Protein AF-A0AA96RID4-F1 (afdb_monomer_lite)

pLDDT: mean 81.56, std 15.23, range [24.69, 98.31]

Organism: NCBI:txid2918901

Foldseek 3Di:
DDDDDDPPPDDPPQAAAEAEAEALDPVSLVVLVLQVVDPRHADQEYEDLDQVSRVVSCVVSVNPHYYYPDLQVSCVVRVHDDKDWAWDQDPVRDIDIDIDDPRDPDDDQPPQDWDWDDDPFWIWTDSRPDFIKTWGFDPDDDQPPDPDGHTDIDTDDPPDPDDDDPRVQVVQVVVCVVVVHAGPDHVVCCQLVVLRVVQSSVCVSVVHHDDSPVSDD

InterPro domains:
  IPR036291 NAD(P)-binding domain superfamily [SSF51735] (18-77)

Radius of gyration: 22.51 Å; chains: 1; bounding box: 51×44×57 Å

Sequence (217 aa):
MYRYARNDGGFISISAYRMVVVGCSNMAKMWVEQIKQRPDCDIVGLVDIKTEFAQTMAERHGLTCSVYTDVEEAITAAAAYLVLDIIFEMTDGSVFCYRGSWCAEGAPTSWEADWRVTGEKGTALWDGAHAPYAEVVAADGDQAGKFLREFTRVDADVNWGGRSGHAGCMDEMFAALAEGRRAETDCRDNIRSMAMVLGALESAKLGQKVDLTTYYS

Secondary structure (DSSP, 8-state):
---PPPTT--------EEEEEE--SHHHHHHHHHHHT-TTEEEEEEE-SSHHHHHHHHHHHT---EEES-HHHHHHHHT----EEEEEE-TTS-EEEEEE-SS--SSPPPTT--EEEEETTEEEEE-SSS--EEEEE-SSS--TT-SS--EEEEE------S--HHHHHHHHHHHHHHHTS--TT-TTTHHHHHHHHHHHHHHHHHTS---GGGG--

Structure (mmCIF, N/CA/C/O backbone):
data_AF-A0AA96RID4-F1
#
_entry.id   AF-A0AA96RID4-F1
#
loop_
_atom_site.group_PDB
_atom_site.id
_atom_site.type_symbol
_atom_site.label_atom_id
_atom_site.label_alt_id
_atom_site.label_comp_id
_atom_site.label_asym_id
_atom_site.label_entity_id
_atom_site.label_seq_id
_atom_site.pdbx_PDB_ins_code
_atom_site.Cartn_x
_atom_site.Cartn_y
_atom_site.Cartn_z
_atom_site.occupancy
_atom_site.B_iso_or_equiv
_atom_site.auth_seq_id
_atom_site.auth_comp_id
_atom_site.auth_asym_id
_atom_site.auth_atom_id
_atom_site.pdbx_PDB_model_num
ATOM 1 N N . MET A 1 1 ? -6.310 -23.356 14.557 1.00 32.72 1 MET A N 1
ATOM 2 C CA . MET A 1 1 ? -5.891 -22.987 15.930 1.00 32.72 1 MET A CA 1
ATOM 3 C C . MET A 1 1 ? -4.376 -23.142 16.013 1.00 32.72 1 MET A C 1
ATOM 5 O O . MET A 1 1 ? -3.901 -24.225 16.327 1.00 32.72 1 MET A O 1
ATOM 9 N N . TYR A 1 2 ? -3.613 -22.112 15.645 1.00 24.69 2 TYR A N 1
ATOM 10 C CA . TYR A 1 2 ? -2.152 -22.161 15.749 1.00 24.69 2 TYR A CA 1
ATOM 11 C C . TYR A 1 2 ? -1.748 -21.856 17.196 1.00 24.69 2 TYR A C 1
ATOM 13 O O . TYR A 1 2 ? -2.118 -20.817 17.735 1.00 24.69 2 TYR A O 1
ATOM 21 N N . ARG A 1 3 ? -1.056 -22.797 17.847 1.00 30.77 3 ARG A N 1
ATOM 22 C CA . ARG A 1 3 ? -0.535 -22.663 19.215 1.00 30.77 3 ARG A CA 1
ATOM 23 C C . ARG A 1 3 ? 0.987 -22.614 19.133 1.00 30.77 3 ARG A C 1
ATOM 25 O O . ARG A 1 3 ? 1.598 -23.609 18.760 1.00 30.77 3 ARG A O 1
ATOM 32 N N . TYR A 1 4 ? 1.589 -21.480 19.478 1.00 31.38 4 TYR A N 1
ATOM 33 C CA . TYR A 1 4 ? 3.031 -21.402 19.709 1.00 31.38 4 TYR A CA 1
ATOM 34 C C . TYR A 1 4 ? 3.319 -21.748 21.174 1.00 31.38 4 TYR A C 1
ATOM 36 O O . TYR A 1 4 ? 2.720 -21.170 22.079 1.00 31.38 4 TYR A O 1
ATOM 44 N N . ALA A 1 5 ? 4.211 -22.712 21.402 1.00 31.16 5 ALA A N 1
ATOM 45 C CA . ALA A 1 5 ? 4.695 -23.078 22.730 1.00 31.16 5 ALA A CA 1
ATOM 46 C C . ALA A 1 5 ? 5.895 -22.199 23.121 1.00 31.16 5 ALA A C 1
ATOM 48 O O . ALA A 1 5 ? 6.772 -21.950 22.292 1.00 31.16 5 ALA A O 1
ATOM 49 N N . ARG A 1 6 ? 5.951 -21.751 24.383 1.00 42.34 6 ARG A N 1
ATOM 50 C CA . ARG A 1 6 ? 7.173 -21.208 24.999 1.00 42.34 6 ARG A CA 1
ATOM 51 C C . ARG A 1 6 ? 7.940 -22.309 25.734 1.00 42.34 6 ARG A C 1
ATOM 53 O O . ARG A 1 6 ? 7.375 -23.321 26.136 1.00 42.34 6 ARG A O 1
ATOM 60 N N . ASN A 1 7 ? 9.239 -22.076 25.905 1.00 42.78 7 ASN A N 1
ATOM 61 C CA . ASN A 1 7 ? 10.222 -23.014 26.457 1.00 42.78 7 ASN A CA 1
ATOM 62 C C . ASN A 1 7 ? 10.133 -23.222 27.988 1.00 42.78 7 ASN A C 1
ATOM 64 O O . ASN A 1 7 ? 10.955 -23.939 28.548 1.00 42.78 7 ASN A O 1
ATOM 68 N N . ASP A 1 8 ? 9.175 -22.594 28.671 1.00 50.84 8 ASP A N 1
ATOM 69 C CA . ASP A 1 8 ? 9.008 -22.612 30.132 1.00 50.84 8 ASP A CA 1
ATOM 70 C C . ASP A 1 8 ? 7.746 -23.362 30.603 1.00 50.84 8 ASP A C 1
ATOM 72 O O . ASP A 1 8 ? 7.455 -23.403 31.796 1.00 50.84 8 ASP A O 1
ATOM 76 N N . GLY A 1 9 ? 6.998 -23.988 29.687 1.00 43.09 9 GLY A N 1
ATOM 77 C CA . GLY A 1 9 ? 5.842 -24.826 30.030 1.00 43.09 9 GLY A CA 1
ATOM 78 C C . GLY A 1 9 ? 4.612 -24.062 30.540 1.00 43.09 9 GLY A C 1
ATOM 79 O O . GLY A 1 9 ? 3.643 -24.694 30.963 1.00 43.09 9 GLY A O 1
ATOM 80 N N . GLY A 1 10 ? 4.615 -22.726 30.484 1.00 34.50 10 GLY A N 1
ATOM 81 C CA . GLY A 1 10 ? 3.467 -21.894 30.838 1.00 34.50 10 GLY A CA 1
ATOM 82 C C . GLY A 1 10 ? 2.484 -21.726 29.676 1.00 34.50 10 GLY A C 1
ATOM 83 O O . GLY A 1 10 ? 2.860 -21.321 28.576 1.00 34.50 10 GLY A O 1
ATOM 84 N N . PHE A 1 11 ? 1.198 -21.992 29.917 1.00 38.81 11 PHE A N 1
ATOM 85 C CA . PHE A 1 11 ? 0.125 -21.637 28.987 1.00 38.81 11 PHE A CA 1
ATOM 86 C C . PHE A 1 11 ? -0.267 -20.169 29.200 1.00 38.81 11 PHE A C 1
ATOM 88 O O . PHE A 1 11 ? -0.761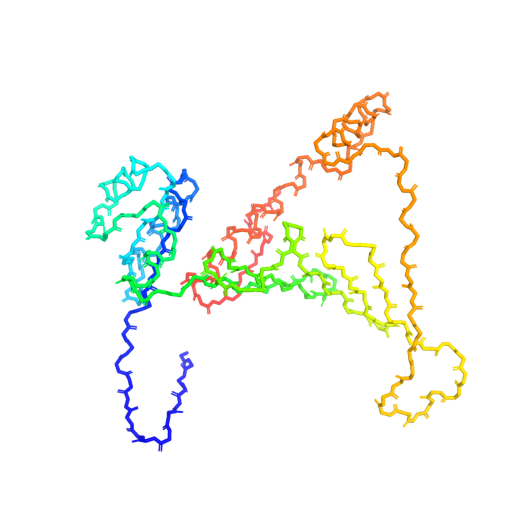 -19.810 30.267 1.00 38.81 11 PHE A O 1
ATOM 95 N N . ILE A 1 12 ? -0.087 -19.317 28.188 1.00 38.78 12 ILE A N 1
ATOM 96 C CA . ILE A 1 12 ? -0.694 -17.980 28.188 1.00 38.78 12 ILE A CA 1
ATOM 97 C C . ILE A 1 12 ? -2.200 -18.175 27.973 1.00 38.78 12 ILE A C 1
ATOM 99 O O . ILE A 1 12 ? -2.628 -18.602 26.900 1.00 38.78 12 ILE A O 1
ATOM 103 N N . SER A 1 13 ? -3.011 -17.865 28.987 1.00 41.97 13 SER A N 1
ATOM 104 C CA . SER A 1 13 ? -4.403 -17.472 28.752 1.00 41.97 13 SER A CA 1
ATOM 105 C C . SER A 1 13 ? -4.340 -16.260 27.832 1.00 41.97 13 SER A C 1
ATOM 107 O O . SER A 1 13 ? -3.794 -15.246 28.256 1.00 41.97 13 SER A O 1
ATOM 109 N N . ILE A 1 14 ? -4.786 -16.384 26.576 1.00 43.22 14 ILE A N 1
ATOM 110 C CA . ILE A 1 14 ? -4.661 -15.325 25.564 1.00 43.22 14 ILE A CA 1
ATOM 111 C C . ILE A 1 14 ? -5.341 -14.070 26.118 1.00 43.22 14 ILE A C 1
ATOM 113 O O . ILE A 1 14 ? -6.564 -13.973 26.158 1.00 43.22 14 ILE A O 1
ATOM 117 N N . SER A 1 15 ? -4.529 -13.143 26.620 1.00 49.88 15 SER A N 1
ATOM 118 C CA . SER A 1 15 ? -4.935 -11.790 26.959 1.00 49.88 15 SER A CA 1
ATOM 119 C C . SER A 1 15 ? -5.394 -11.123 25.670 1.00 49.88 15 SER A C 1
ATOM 121 O O . SER A 1 15 ? -4.675 -11.205 24.673 1.00 49.88 15 SER A O 1
ATOM 123 N N . ALA A 1 16 ? -6.571 -10.500 25.686 1.00 64.25 16 ALA A N 1
ATOM 124 C CA . ALA A 1 16 ? -7.127 -9.797 24.537 1.00 64.25 16 ALA A CA 1
ATOM 125 C C . ALA A 1 16 ? -6.088 -8.863 23.885 1.00 64.25 16 ALA A C 1
ATOM 127 O O . ALA A 1 16 ? -5.342 -8.165 24.578 1.00 64.25 16 ALA A O 1
ATOM 128 N N . TYR A 1 17 ? -6.032 -8.861 22.554 1.00 72.00 17 TYR A N 1
ATOM 129 C CA . TYR A 1 17 ? -5.232 -7.937 21.763 1.00 72.00 17 TYR A CA 1
ATOM 130 C C . TYR A 1 17 ? -5.701 -6.509 22.038 1.00 72.00 17 TYR A C 1
ATOM 132 O O . TYR A 1 17 ? -6.821 -6.131 21.697 1.00 72.00 17 TYR A O 1
ATOM 140 N N . ARG A 1 18 ? -4.833 -5.722 22.670 1.00 77.75 18 ARG A N 1
ATOM 141 C CA . ARG A 1 18 ? -5.081 -4.322 23.013 1.00 77.75 18 ARG A CA 1
ATOM 142 C C . ARG A 1 18 ? -4.864 -3.459 21.777 1.00 77.75 18 ARG A C 1
ATOM 144 O O . ARG A 1 18 ? -3.761 -3.427 21.232 1.00 77.75 18 ARG A O 1
ATOM 151 N N . MET A 1 19 ? -5.912 -2.779 21.330 1.00 77.12 19 MET A N 1
ATOM 152 C CA . MET A 1 19 ? -5.915 -1.977 20.109 1.00 77.12 19 MET A CA 1
ATOM 153 C C . MET A 1 19 ? -6.167 -0.504 20.425 1.00 77.12 19 MET A C 1
ATOM 155 O O . MET A 1 19 ? -7.066 -0.165 21.192 1.00 77.12 19 MET A O 1
ATOM 159 N N . VAL A 1 20 ? -5.397 0.376 19.789 1.00 79.88 20 VAL A N 1
ATOM 160 C CA . VAL A 1 20 ? -5.674 1.814 19.732 1.00 79.88 20 VAL A CA 1
ATOM 161 C C . VAL A 1 20 ? -6.125 2.141 18.316 1.00 79.88 20 VAL A C 1
ATOM 163 O O . VAL A 1 20 ? -5.468 1.743 17.356 1.00 79.88 20 VAL A O 1
ATOM 166 N N . VAL A 1 21 ? -7.242 2.851 18.172 1.00 78.75 21 VAL A N 1
ATOM 167 C CA . VAL A 1 21 ? -7.735 3.298 16.861 1.00 78.75 21 VAL A CA 1
ATOM 168 C C . VAL A 1 21 ? -7.274 4.728 16.628 1.00 78.75 21 VAL A C 1
ATOM 170 O O . VAL A 1 21 ? -7.673 5.626 17.362 1.00 78.75 21 VAL A O 1
ATOM 173 N N . VAL A 1 22 ? -6.445 4.941 15.607 1.00 80.12 22 VAL A N 1
ATOM 174 C CA . VAL A 1 22 ? -5.930 6.265 15.232 1.00 80.12 22 VAL A CA 1
ATOM 175 C C . VAL A 1 22 ? -6.715 6.805 14.035 1.00 80.12 22 VAL A C 1
ATOM 177 O O . VAL A 1 22 ? -6.777 6.170 12.985 1.00 80.12 22 VAL A O 1
ATOM 180 N N . GLY A 1 23 ? -7.309 7.985 14.204 1.00 75.62 23 GLY A N 1
ATOM 181 C CA . GLY A 1 23 ? -8.248 8.620 13.283 1.00 75.62 23 GLY A CA 1
ATOM 182 C C . GLY A 1 23 ? -9.685 8.153 13.522 1.00 75.62 23 GLY A C 1
ATOM 183 O O . GLY A 1 23 ? -10.008 6.987 13.323 1.00 75.62 23 GLY A O 1
ATOM 184 N N . CYS A 1 24 ? -10.582 9.068 13.895 1.00 81.62 24 CYS A N 1
ATOM 185 C CA . CYS A 1 24 ? -11.976 8.786 14.262 1.00 81.62 24 CYS A CA 1
ATOM 186 C C . CYS A 1 24 ? -12.976 9.264 13.193 1.00 81.62 24 CYS A C 1
ATOM 188 O O . CYS A 1 24 ? -14.043 9.813 13.481 1.00 81.62 24 CYS A O 1
ATOM 190 N N . SER A 1 25 ? -12.639 9.029 11.923 1.00 72.00 25 SER A N 1
ATOM 191 C CA . SER A 1 25 ? -13.480 9.376 10.772 1.00 72.00 25 SER A CA 1
ATOM 192 C C . SER A 1 25 ? -14.670 8.421 10.593 1.00 72.00 25 SER A C 1
ATOM 194 O O . SER A 1 25 ? -14.801 7.405 11.277 1.00 72.00 25 SER A O 1
ATOM 196 N N . ASN A 1 26 ? -15.544 8.693 9.615 1.00 62.91 26 ASN A N 1
ATOM 197 C CA . ASN A 1 26 ? -16.627 7.767 9.259 1.00 62.91 26 ASN A CA 1
ATOM 198 C C . ASN A 1 26 ? -16.128 6.364 8.871 1.00 62.91 26 ASN A C 1
ATOM 200 O O . ASN A 1 26 ? -16.839 5.396 9.123 1.00 62.91 26 ASN A O 1
ATOM 204 N N . MET A 1 27 ? -14.922 6.251 8.307 1.00 53.66 27 MET A N 1
ATOM 205 C CA . MET A 1 27 ? -14.333 4.960 7.944 1.00 53.66 27 MET A CA 1
ATOM 206 C C . MET A 1 27 ? -13.902 4.173 9.188 1.00 53.66 27 MET A C 1
ATOM 208 O O . MET A 1 27 ? -14.168 2.979 9.294 1.00 53.66 27 MET A O 1
ATOM 212 N N . ALA A 1 28 ? -13.320 4.854 10.179 1.00 63.31 28 ALA A N 1
ATOM 213 C CA . ALA A 1 28 ? -12.887 4.248 11.439 1.00 63.31 28 ALA A CA 1
ATOM 214 C C . ALA A 1 28 ? -14.035 3.604 12.233 1.00 63.31 28 ALA A C 1
ATOM 216 O O . ALA A 1 28 ? -13.827 2.616 12.933 1.00 63.31 28 ALA A O 1
ATOM 217 N N . LYS A 1 29 ? -15.269 4.094 12.058 1.00 74.12 29 LYS A N 1
ATOM 218 C CA . LYS A 1 29 ? -16.477 3.526 12.686 1.00 74.12 29 LYS A CA 1
ATOM 219 C C . LYS A 1 29 ? -16.671 2.055 12.337 1.00 74.12 29 LYS A C 1
ATOM 221 O O . LYS A 1 29 ? -17.049 1.263 13.193 1.00 74.12 29 LYS A O 1
ATOM 226 N N . MET A 1 30 ? -16.399 1.685 11.084 1.00 71.31 30 MET A N 1
ATOM 227 C CA . MET A 1 30 ? -16.518 0.295 10.643 1.00 71.31 30 MET A CA 1
ATOM 228 C C . MET A 1 30 ? -15.510 -0.598 11.366 1.00 71.31 30 MET A C 1
ATOM 230 O O . MET A 1 30 ? -15.868 -1.684 11.812 1.00 71.31 30 MET A O 1
ATOM 234 N N . TRP A 1 31 ? -14.279 -0.114 11.537 1.00 64.81 31 TRP A N 1
ATOM 235 C CA . TRP A 1 31 ? -13.225 -0.823 12.256 1.00 64.81 31 TRP A CA 1
ATOM 236 C C . TRP A 1 31 ? -13.568 -1.003 13.736 1.00 64.81 31 TRP A C 1
ATOM 238 O O . TRP A 1 31 ? -13.481 -2.120 14.239 1.00 64.81 31 TRP A O 1
ATOM 248 N N . VAL A 1 32 ? -14.048 0.050 14.406 1.00 78.88 32 VAL A N 1
ATOM 249 C CA . VAL A 1 32 ? -14.493 -0.016 15.809 1.00 78.88 32 VAL A CA 1
ATOM 250 C C . VAL A 1 32 ? -15.601 -1.056 16.000 1.00 78.88 32 VAL A C 1
ATOM 252 O O . VAL A 1 32 ? -15.515 -1.884 16.906 1.00 78.88 32 VAL A O 1
ATOM 255 N N . GLU A 1 33 ? -16.612 -1.074 15.126 1.00 81.44 33 GLU A N 1
ATOM 256 C CA . GLU A 1 33 ? -17.692 -2.068 15.191 1.00 81.44 33 GLU A CA 1
ATOM 257 C C . GLU A 1 33 ? -17.197 -3.503 14.986 1.00 81.44 33 GLU A C 1
ATOM 259 O O . GLU A 1 33 ? -17.650 -4.414 15.680 1.00 81.44 33 GLU A O 1
ATOM 264 N N . GLN A 1 34 ? -16.258 -3.729 14.061 1.00 73.75 34 GLN A N 1
ATOM 265 C CA . GLN A 1 34 ? -15.707 -5.070 13.854 1.00 73.75 34 GLN A CA 1
ATOM 266 C C . GLN A 1 34 ? -14.845 -5.522 15.035 1.00 73.75 34 GLN A C 1
ATOM 268 O O . GLN A 1 34 ? -14.982 -6.662 15.473 1.00 73.75 34 GLN A O 1
ATOM 273 N N . ILE A 1 35 ? -13.996 -4.646 15.580 1.00 77.69 35 ILE A N 1
ATOM 274 C CA . ILE A 1 35 ? -13.133 -4.981 16.721 1.00 77.69 35 ILE A CA 1
ATOM 275 C C . ILE A 1 35 ? -13.986 -5.313 17.954 1.00 77.69 35 ILE A C 1
ATOM 277 O O . ILE A 1 35 ? -13.710 -6.295 18.634 1.00 77.69 35 ILE A O 1
ATOM 281 N N . LYS A 1 36 ? -15.083 -4.587 18.203 1.00 83.56 36 LYS A N 1
ATOM 282 C CA . LYS A 1 36 ? -16.009 -4.886 19.313 1.00 83.56 36 LYS A CA 1
ATOM 283 C C . LYS A 1 36 ? -16.682 -6.260 19.230 1.00 83.56 36 LYS A C 1
ATOM 285 O O . LYS A 1 36 ? -17.120 -6.785 20.249 1.00 83.56 36 LYS A O 1
ATOM 290 N N . GLN A 1 37 ? -16.815 -6.827 18.032 1.00 80.06 37 GLN A N 1
ATOM 291 C CA . GLN A 1 37 ? -17.397 -8.160 17.842 1.00 80.06 37 GLN A CA 1
ATOM 292 C C . GLN A 1 37 ? -16.401 -9.284 18.148 1.00 80.06 37 GLN A C 1
ATOM 294 O O . GLN A 1 37 ? -16.786 -10.455 18.162 1.00 80.06 37 GLN A O 1
ATOM 299 N N . ARG A 1 38 ? -15.127 -8.950 18.377 1.00 75.81 38 ARG A N 1
ATOM 300 C CA . ARG A 1 38 ? -14.058 -9.912 18.614 1.00 75.81 38 ARG A CA 1
ATOM 301 C C . ARG A 1 38 ? -13.824 -10.116 20.113 1.00 75.81 38 ARG A C 1
ATOM 303 O O . ARG A 1 38 ? -13.404 -9.181 20.786 1.00 75.81 38 ARG A O 1
ATOM 310 N N . PRO A 1 39 ? -14.031 -11.331 20.652 1.00 77.88 39 PRO A N 1
ATOM 311 C CA . PRO A 1 39 ? -13.789 -11.607 22.070 1.00 77.88 39 PRO A CA 1
ATOM 312 C C . PRO A 1 39 ? -12.296 -11.616 22.432 1.00 77.88 39 PRO A C 1
ATOM 314 O O . PRO A 1 39 ? -11.947 -11.602 23.609 1.00 77.88 39 PRO A O 1
ATOM 317 N N . ASP A 1 40 ? -11.417 -11.674 21.430 1.00 76.81 40 ASP A N 1
ATOM 318 C CA . ASP A 1 40 ? -9.967 -11.640 21.569 1.00 76.81 40 ASP A CA 1
ATOM 319 C C . ASP A 1 40 ? -9.374 -10.236 21.387 1.00 76.81 40 ASP A C 1
ATOM 321 O O . ASP A 1 40 ? -8.155 -10.122 21.383 1.00 76.81 40 ASP A O 1
ATOM 325 N N . CYS A 1 41 ? -10.178 -9.175 21.263 1.00 78.44 41 CYS A N 1
ATOM 326 C CA . CYS A 1 41 ? -9.691 -7.801 21.114 1.00 78.44 41 CYS A CA 1
ATOM 327 C C . CYS A 1 41 ? -10.311 -6.859 22.151 1.00 78.44 41 CYS A C 1
ATOM 329 O O . CYS A 1 41 ? -11.474 -6.997 22.517 1.00 78.44 41 CYS A O 1
ATOM 331 N N . ASP A 1 42 ? -9.535 -5.868 22.583 1.00 82.31 42 ASP A N 1
ATOM 332 C CA . ASP A 1 42 ? -9.990 -4.794 23.463 1.00 82.31 42 ASP A CA 1
ATOM 333 C C . ASP A 1 42 ? -9.540 -3.447 22.890 1.00 82.31 42 ASP A C 1
ATOM 335 O O . ASP A 1 42 ? -8.346 -3.233 22.657 1.00 82.31 42 ASP A O 1
ATOM 339 N N . ILE A 1 43 ? -10.489 -2.546 22.625 1.00 86.81 43 ILE A N 1
ATOM 340 C CA . ILE A 1 43 ? -10.161 -1.181 22.206 1.00 86.81 43 ILE A CA 1
ATOM 341 C C . ILE A 1 43 ? -9.826 -0.408 23.469 1.00 86.81 43 ILE A C 1
ATOM 343 O O . ILE A 1 43 ? -10.697 -0.121 24.284 1.00 86.81 43 ILE A O 1
ATOM 347 N N . VAL A 1 44 ? -8.556 -0.058 23.610 1.00 88.88 44 VAL A N 1
ATOM 348 C CA . VAL A 1 44 ? -7.993 0.541 24.824 1.00 88.88 44 VAL A CA 1
ATOM 349 C C . VAL A 1 44 ? -7.665 2.022 24.653 1.00 88.88 44 VAL A C 1
ATOM 351 O O . VAL A 1 44 ? -7.396 2.699 25.642 1.00 88.88 44 VAL A O 1
ATOM 354 N N . GLY A 1 45 ? -7.762 2.551 23.429 1.00 89.00 45 GLY A N 1
ATOM 355 C CA . GLY A 1 45 ? -7.671 3.984 23.172 1.00 89.00 45 GLY A CA 1
ATOM 356 C C . GLY A 1 45 ? -8.204 4.398 21.802 1.00 89.00 45 GLY A C 1
ATOM 357 O O . GLY A 1 45 ? -8.186 3.615 20.850 1.00 89.00 45 GLY A O 1
ATOM 358 N N . LEU A 1 46 ? -8.656 5.645 21.701 1.00 87.75 46 LEU A N 1
ATOM 359 C CA . LEU A 1 46 ? -9.001 6.305 20.441 1.00 87.75 46 LEU A CA 1
ATOM 360 C C . LEU A 1 46 ? -8.152 7.562 20.290 1.00 87.75 46 LEU A C 1
ATOM 362 O O . LEU A 1 46 ? -8.042 8.335 21.238 1.00 87.75 46 LEU A O 1
ATOM 366 N N . VAL A 1 47 ? -7.595 7.793 19.108 1.00 84.12 47 VAL A N 1
ATOM 367 C CA . VAL A 1 47 ? -6.780 8.974 18.819 1.00 84.12 47 VAL A CA 1
ATOM 368 C C . VAL A 1 47 ? -7.402 9.752 17.679 1.00 84.12 47 VAL A C 1
ATOM 370 O O . VAL A 1 47 ? -7.714 9.184 16.635 1.00 84.12 47 VAL A O 1
ATOM 373 N N . ASP A 1 48 ? -7.568 11.054 17.851 1.00 85.25 48 ASP A N 1
ATOM 374 C CA . ASP A 1 48 ? -7.893 11.964 16.757 1.00 85.25 48 ASP A CA 1
ATOM 375 C C . ASP A 1 48 ? -7.347 13.353 17.085 1.00 85.25 48 ASP A C 1
ATOM 377 O O . ASP A 1 48 ? -7.469 13.811 18.220 1.00 85.25 48 ASP A O 1
ATOM 381 N N . ILE A 1 49 ? -6.787 14.046 16.089 1.00 79.19 49 ILE A N 1
ATOM 382 C CA . ILE A 1 49 ? -6.308 15.430 16.242 1.00 79.19 49 ILE A CA 1
ATOM 383 C C . ILE A 1 49 ? -7.399 16.361 16.789 1.00 79.19 49 ILE A C 1
ATOM 385 O O . ILE A 1 49 ? -7.104 17.378 17.415 1.00 79.19 49 ILE A O 1
ATOM 389 N N . LYS A 1 50 ? -8.668 16.010 16.555 1.00 82.19 50 LYS A N 1
ATOM 390 C CA . LYS A 1 50 ? -9.836 16.648 17.139 1.00 82.19 50 LYS A CA 1
ATOM 391 C C . LYS A 1 50 ? -10.464 15.710 18.161 1.00 82.19 50 LYS A C 1
ATOM 393 O O . LYS A 1 50 ? -11.180 14.774 17.806 1.00 82.19 50 LYS A O 1
ATOM 398 N N . THR A 1 51 ? -10.276 16.020 19.442 1.00 88.44 51 THR A N 1
ATOM 399 C CA . THR A 1 51 ? -10.801 15.227 20.568 1.00 88.44 51 THR A CA 1
ATOM 400 C C . THR A 1 51 ? -12.299 14.932 20.443 1.00 88.44 51 THR A C 1
ATOM 402 O O . THR A 1 51 ? -12.737 13.834 20.775 1.00 88.44 51 THR A O 1
ATOM 405 N N . GLU A 1 52 ? -13.078 15.872 19.900 1.00 91.75 52 GLU A N 1
ATOM 406 C CA . GLU A 1 52 ? -14.519 15.730 19.645 1.00 91.75 52 GLU A CA 1
ATOM 407 C C . GLU A 1 52 ? -14.871 14.503 18.786 1.00 91.75 52 GLU A C 1
ATOM 409 O O . GLU A 1 52 ? -15.880 13.841 19.037 1.00 91.75 52 GLU A O 1
ATOM 414 N N . PHE A 1 53 ? -14.041 14.142 17.802 1.00 84.94 53 PHE A N 1
ATOM 415 C CA . PHE A 1 53 ? -14.284 12.980 16.947 1.00 84.94 53 PHE A CA 1
ATOM 416 C C . PHE A 1 53 ? -14.003 11.669 17.679 1.00 84.94 53 PHE A C 1
ATOM 418 O O . PHE A 1 53 ? -14.795 10.731 17.561 1.00 84.94 53 PHE A O 1
ATOM 425 N N . ALA A 1 54 ? -12.942 11.622 18.487 1.00 85.50 54 ALA A N 1
ATOM 426 C CA . ALA A 1 54 ? -12.649 10.477 19.346 1.00 85.50 54 ALA A CA 1
ATOM 427 C C . ALA A 1 54 ? -13.725 10.284 20.425 1.00 85.50 54 ALA A C 1
ATOM 429 O O . ALA A 1 54 ? -14.196 9.167 20.633 1.00 85.50 54 ALA A O 1
ATOM 430 N N . GLN A 1 55 ? -14.194 11.371 21.041 1.00 91.75 55 GLN A N 1
ATOM 431 C CA . GLN A 1 55 ? -15.298 11.345 22.007 1.00 91.75 55 GLN A CA 1
ATOM 432 C C . GLN A 1 55 ? -16.600 10.866 21.362 1.00 91.75 55 GLN A C 1
ATOM 434 O O . GLN A 1 55 ? -17.227 9.934 21.858 1.00 91.75 55 GLN A O 1
ATOM 439 N N . THR A 1 56 ? -16.959 11.421 20.201 1.00 91.62 56 THR A N 1
ATOM 440 C CA . THR A 1 56 ? -18.160 11.007 19.459 1.00 91.62 56 THR A CA 1
ATOM 441 C C . THR A 1 56 ? -18.102 9.526 19.076 1.00 91.62 56 THR A C 1
ATOM 443 O O . THR A 1 56 ? -19.117 8.831 19.112 1.00 91.62 56 THR A O 1
ATOM 446 N N . MET A 1 57 ? -16.922 9.025 18.697 1.00 88.00 57 MET A N 1
ATOM 447 C CA . MET A 1 57 ? -16.701 7.610 18.400 1.00 88.00 57 MET A CA 1
ATOM 448 C C . MET A 1 57 ? -16.873 6.747 19.658 1.00 88.00 57 MET A C 1
ATOM 450 O O . MET A 1 57 ? -17.594 5.749 19.611 1.00 88.00 57 MET A O 1
ATOM 454 N N . ALA A 1 58 ? -16.274 7.143 20.784 1.00 91.38 58 ALA A N 1
ATOM 455 C CA . ALA A 1 58 ? -16.418 6.430 22.049 1.00 91.38 58 ALA A CA 1
ATOM 456 C C . ALA A 1 58 ? -17.884 6.353 22.489 1.00 91.38 58 ALA A C 1
ATOM 458 O O . ALA A 1 58 ? -18.390 5.261 22.740 1.00 91.38 58 ALA A O 1
ATOM 459 N N . GLU A 1 59 ? -18.590 7.485 22.497 1.00 92.81 59 GLU A N 1
ATOM 460 C CA . GLU A 1 59 ? -20.002 7.567 22.879 1.00 92.81 59 GLU A CA 1
ATOM 461 C C . GLU A 1 59 ? -20.888 6.724 21.963 1.00 92.81 59 GLU A C 1
ATOM 463 O O . GLU A 1 59 ? -21.667 5.894 22.436 1.00 92.81 59 GLU A O 1
ATOM 468 N N . ARG A 1 60 ? -20.734 6.881 20.642 1.00 90.50 60 ARG A N 1
ATOM 469 C CA . ARG A 1 60 ? -21.522 6.139 19.649 1.00 90.50 60 ARG A CA 1
ATOM 470 C C . ARG A 1 60 ? -21.382 4.632 19.826 1.00 90.50 60 ARG A C 1
ATOM 472 O O . ARG A 1 60 ? -22.356 3.906 19.640 1.00 90.50 60 ARG A O 1
ATOM 479 N N . HIS A 1 61 ? -20.177 4.172 20.140 1.00 88.62 61 HIS A N 1
ATOM 480 C CA . HIS A 1 61 ? -19.866 2.754 20.225 1.00 88.62 61 HIS A CA 1
ATOM 481 C C . HIS A 1 61 ? -19.828 2.240 21.670 1.00 88.62 61 HIS A C 1
ATOM 483 O O . HIS A 1 61 ? -19.498 1.072 21.873 1.00 88.62 61 HIS A O 1
ATOM 489 N N . GLY A 1 62 ? -20.210 3.049 22.664 1.00 90.81 62 GLY A N 1
ATOM 490 C CA . GLY A 1 62 ? -20.206 2.666 24.078 1.00 90.81 62 GLY A CA 1
ATOM 491 C C . GLY A 1 62 ? -18.835 2.202 24.578 1.00 90.81 62 GLY A C 1
ATOM 492 O O . GLY A 1 62 ? -18.762 1.262 25.367 1.00 90.81 62 GLY A O 1
ATOM 493 N N . LEU A 1 63 ? -17.756 2.795 24.064 1.00 89.25 63 LEU A N 1
ATOM 494 C CA . LEU A 1 63 ? -16.390 2.475 24.467 1.00 89.25 63 LEU A CA 1
ATOM 495 C C . LEU A 1 63 ? -16.024 3.255 25.730 1.00 89.25 63 LEU A C 1
ATOM 497 O O . LEU A 1 63 ? -16.277 4.453 25.825 1.00 89.25 63 LEU A O 1
ATOM 501 N N . THR A 1 64 ? -15.381 2.583 26.680 1.00 88.88 64 THR A N 1
ATOM 502 C CA . THR A 1 64 ? -14.881 3.189 27.927 1.00 88.88 64 THR A CA 1
ATOM 503 C C . THR A 1 64 ? -13.386 3.499 27.870 1.00 88.88 64 THR A C 1
ATOM 505 O O . THR A 1 64 ? -12.764 3.749 28.900 1.00 88.88 64 THR A O 1
ATOM 508 N N . CYS A 1 65 ? -12.785 3.417 26.684 1.00 86.75 65 CYS A N 1
ATOM 509 C CA . CYS A 1 65 ? -11.369 3.665 26.479 1.00 86.75 65 CYS A CA 1
ATOM 510 C C . CYS A 1 65 ? -11.034 5.156 26.532 1.00 86.75 65 CYS A C 1
ATOM 512 O O . CYS A 1 65 ? -11.855 6.010 26.192 1.00 86.75 65 CYS A O 1
ATOM 514 N N . SER A 1 66 ? -9.795 5.456 26.907 1.00 90.94 66 SER A N 1
ATOM 515 C CA . SER A 1 66 ? -9.277 6.819 26.893 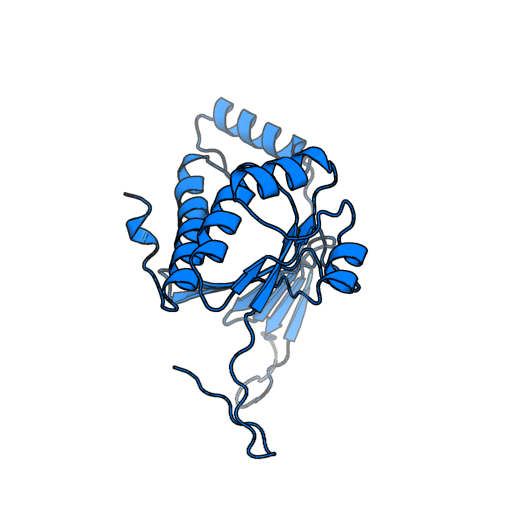1.00 90.94 66 SER A CA 1
ATOM 516 C C . SER A 1 66 ? -9.240 7.387 25.471 1.00 90.94 66 SER A C 1
ATOM 518 O O . SER A 1 66 ? -9.024 6.665 24.493 1.00 90.94 66 SER A O 1
ATOM 520 N N . VAL A 1 67 ? -9.445 8.697 25.364 1.00 91.62 67 VAL A N 1
ATOM 521 C CA . VAL A 1 67 ? -9.302 9.448 24.114 1.00 91.62 67 VAL A CA 1
ATOM 522 C C . VAL A 1 67 ? -8.030 10.278 24.173 1.00 91.62 67 VAL A C 1
ATOM 524 O O . VAL A 1 67 ? -7.710 10.845 25.216 1.00 91.62 67 VAL A O 1
ATOM 527 N N . TYR A 1 68 ? -7.332 10.366 23.052 1.00 87.44 68 TYR A N 1
ATOM 528 C CA . TYR A 1 68 ? -6.059 11.058 22.935 1.00 87.44 68 TYR A CA 1
ATOM 529 C C . TYR A 1 68 ? -6.071 11.948 21.694 1.00 87.44 68 TYR A C 1
ATOM 531 O O . TYR A 1 68 ? -6.767 11.671 20.715 1.00 87.44 68 TYR A O 1
ATOM 539 N N . THR A 1 69 ? -5.288 13.019 21.725 1.00 87.75 69 THR A N 1
ATOM 540 C CA . THR A 1 69 ? -4.976 13.817 20.526 1.00 87.75 69 THR A CA 1
ATOM 541 C C . THR A 1 69 ? -3.618 13.474 19.937 1.00 87.75 69 THR A C 1
ATOM 543 O O . THR A 1 69 ? -3.298 13.917 18.838 1.00 87.75 69 THR A O 1
ATOM 546 N N . ASP A 1 70 ? -2.839 12.686 20.672 1.00 80.94 70 ASP A N 1
ATOM 547 C CA . ASP A 1 70 ? -1.483 12.290 20.347 1.00 80.94 70 ASP A CA 1
ATOM 548 C C . ASP A 1 70 ? -1.356 10.760 20.358 1.00 80.94 70 ASP A C 1
ATOM 550 O O . ASP A 1 70 ? -1.955 10.067 21.186 1.00 80.94 70 ASP A O 1
ATOM 554 N N . VAL A 1 71 ? -0.625 10.223 19.384 1.00 73.75 71 VAL A N 1
ATOM 555 C CA . VAL A 1 71 ? -0.500 8.776 19.176 1.00 73.75 71 VAL A CA 1
ATOM 556 C C . VAL A 1 71 ? 0.523 8.160 20.135 1.00 73.75 71 VAL A C 1
ATOM 558 O O . VAL A 1 71 ? 0.276 7.065 20.639 1.00 73.75 71 VAL A O 1
ATOM 561 N N . GLU A 1 72 ? 1.624 8.855 20.427 1.00 67.25 72 GLU A N 1
ATOM 562 C CA . GLU A 1 72 ? 2.687 8.397 21.334 1.00 67.25 72 GLU A CA 1
ATOM 563 C C . GLU A 1 72 ? 2.149 8.278 22.768 1.00 67.25 72 GLU A C 1
ATOM 565 O O . GLU A 1 72 ? 2.333 7.250 23.436 1.00 67.25 72 GLU A O 1
ATOM 570 N N . GLU A 1 73 ? 1.365 9.270 23.207 1.00 78.69 73 GLU A N 1
ATOM 571 C CA . GLU A 1 73 ? 0.644 9.222 24.483 1.00 78.69 73 GLU A CA 1
ATOM 572 C C . GLU A 1 73 ? -0.311 8.017 24.539 1.00 78.69 73 GLU A C 1
ATOM 574 O O . GLU A 1 73 ? -0.323 7.270 25.523 1.00 78.69 73 GLU A O 1
ATOM 579 N N . ALA A 1 74 ? -1.074 7.782 23.468 1.00 76.44 74 ALA A N 1
ATOM 580 C CA . ALA A 1 74 ? -2.044 6.695 23.404 1.00 76.44 74 ALA A CA 1
ATOM 581 C C . ALA A 1 74 ? -1.388 5.311 23.455 1.00 76.44 74 ALA A C 1
ATOM 583 O O . ALA A 1 74 ? -1.862 4.434 24.174 1.00 76.44 74 ALA A O 1
ATOM 584 N N . ILE A 1 75 ? -0.295 5.092 22.722 1.00 69.12 75 ILE A N 1
ATOM 585 C CA . ILE A 1 75 ? 0.424 3.809 22.723 1.00 69.12 75 ILE A CA 1
ATOM 586 C C . ILE A 1 75 ? 1.063 3.560 24.085 1.00 69.12 75 ILE A C 1
ATOM 588 O O . ILE A 1 75 ? 0.926 2.461 24.633 1.00 69.12 75 ILE A O 1
ATOM 592 N N . THR A 1 76 ? 1.723 4.577 24.643 1.00 74.44 76 THR A N 1
ATOM 593 C CA . THR A 1 76 ? 2.412 4.482 25.935 1.00 74.44 76 THR A CA 1
ATOM 594 C C . THR A 1 76 ? 1.425 4.194 27.061 1.00 74.44 76 THR A C 1
ATOM 596 O O . THR A 1 76 ? 1.660 3.310 27.888 1.00 74.44 76 THR A O 1
ATOM 599 N N . ALA A 1 77 ? 0.285 4.889 27.074 1.00 73.75 77 ALA A N 1
ATOM 600 C CA . ALA A 1 77 ? -0.750 4.705 28.085 1.00 73.75 77 ALA A CA 1
ATOM 601 C C . ALA A 1 77 ? -1.567 3.416 27.883 1.00 73.75 77 ALA A C 1
ATOM 603 O O . ALA A 1 77 ? -2.009 2.810 28.863 1.00 73.75 77 ALA A O 1
ATOM 604 N N . ALA A 1 78 ? -1.780 2.983 26.635 1.00 65.19 78 ALA A N 1
ATOM 605 C CA . ALA A 1 78 ? -2.681 1.878 26.324 1.00 65.19 78 ALA A CA 1
ATOM 606 C C . ALA A 1 78 ? -1.978 0.538 26.045 1.00 65.19 78 ALA A C 1
ATOM 608 O O . ALA A 1 78 ? -2.671 -0.480 25.984 1.00 65.19 78 ALA A O 1
ATOM 609 N N . ALA A 1 79 ? -0.646 0.484 25.941 1.00 58.34 79 ALA A N 1
ATOM 610 C CA . ALA A 1 79 ? 0.122 -0.734 25.644 1.00 58.34 79 ALA A CA 1
ATOM 611 C C . ALA A 1 79 ? -0.455 -1.516 24.443 1.00 58.34 79 ALA A C 1
ATOM 613 O O . ALA A 1 79 ? -0.724 -2.718 24.533 1.00 58.34 79 ALA A O 1
ATOM 614 N N . ALA A 1 80 ? -0.726 -0.802 23.349 1.00 57.66 80 ALA A N 1
ATOM 615 C CA . ALA A 1 80 ? -1.364 -1.330 22.149 1.00 57.66 80 ALA A CA 1
ATOM 616 C C . ALA A 1 80 ? -0.383 -1.444 20.979 1.00 57.66 80 ALA A C 1
ATOM 618 O O . ALA A 1 80 ? 0.573 -0.679 20.878 1.00 57.66 80 ALA A O 1
ATOM 619 N N . TYR A 1 81 ? -0.665 -2.369 20.063 1.00 50.66 81 TYR A N 1
ATOM 620 C CA . TYR A 1 81 ? 0.104 -2.554 18.832 1.00 50.66 81 TYR A CA 1
ATOM 621 C C . TYR A 1 81 ? -0.827 -2.355 17.629 1.00 50.66 81 TYR A C 1
ATOM 623 O O . TYR A 1 81 ? -1.809 -3.083 17.494 1.00 50.66 81 TYR A O 1
ATOM 631 N N . LEU A 1 82 ? -0.539 -1.383 16.755 1.00 60.31 82 LEU A N 1
ATOM 632 C CA . LEU A 1 82 ? -1.318 -1.121 15.536 1.00 60.31 82 LEU A CA 1
ATOM 633 C C . LEU A 1 82 ? -0.450 -1.372 14.297 1.00 60.31 82 LEU A C 1
ATOM 635 O O . LEU A 1 82 ? 0.114 -0.453 13.711 1.00 60.31 82 LEU A O 1
ATOM 639 N N . VAL A 1 83 ? -0.337 -2.641 13.905 1.00 63.25 83 VAL A N 1
ATOM 640 C CA . VAL A 1 83 ? 0.313 -3.051 12.653 1.00 63.25 83 VAL A CA 1
ATOM 641 C C . VAL A 1 83 ? -0.672 -3.895 11.856 1.00 63.25 83 VAL A C 1
ATOM 643 O O . VAL A 1 83 ? -1.224 -4.862 12.378 1.00 63.25 83 VAL A O 1
ATOM 646 N N . LEU A 1 84 ? -0.883 -3.527 10.596 1.00 65.94 84 LEU A N 1
ATOM 647 C CA . LEU A 1 84 ? -1.642 -4.304 9.622 1.00 65.94 84 LEU A CA 1
ATOM 648 C C . LEU A 1 84 ? -0.655 -4.999 8.684 1.00 65.94 84 LEU A C 1
ATOM 650 O O . LEU A 1 84 ? 0.252 -4.351 8.166 1.00 65.94 84 LEU A O 1
ATOM 654 N N . ASP A 1 85 ? -0.843 -6.297 8.467 1.00 72.31 85 ASP A N 1
ATOM 655 C CA . ASP A 1 85 ? -0.110 -7.102 7.486 1.00 72.31 85 ASP A CA 1
ATOM 656 C C . ASP A 1 85 ? -1.142 -7.869 6.651 1.00 72.31 85 ASP A C 1
ATOM 658 O O . ASP A 1 85 ? -1.958 -8.618 7.198 1.00 72.31 85 ASP A O 1
ATOM 662 N N . ILE A 1 86 ? -1.184 -7.594 5.349 1.00 82.75 86 ILE A N 1
ATOM 663 C CA . ILE A 1 86 ? -2.216 -8.078 4.431 1.00 82.75 86 ILE A CA 1
ATOM 664 C C . ILE A 1 86 ? -1.535 -8.711 3.224 1.00 82.75 86 ILE A C 1
ATOM 666 O O . ILE A 1 86 ? -0.679 -8.094 2.595 1.00 82.75 86 ILE A O 1
ATOM 670 N N . ILE A 1 87 ? -1.953 -9.925 2.871 1.00 81.88 87 ILE A N 1
ATOM 671 C CA . ILE A 1 87 ? -1.415 -10.680 1.738 1.00 81.88 87 ILE A CA 1
ATOM 672 C C . ILE A 1 87 ? -2.534 -10.907 0.725 1.00 81.88 87 ILE A C 1
ATOM 674 O O . ILE A 1 87 ? -3.592 -11.437 1.070 1.00 81.88 87 ILE A O 1
ATOM 678 N N . PHE A 1 88 ? -2.275 -10.537 -0.524 1.00 89.25 88 PHE A N 1
ATOM 679 C CA . PHE A 1 88 ? -3.171 -10.712 -1.658 1.00 89.25 88 PHE A CA 1
ATOM 680 C C . PHE A 1 88 ? -2.556 -11.674 -2.670 1.00 89.25 88 PHE A C 1
ATOM 682 O O . PHE A 1 88 ? -1.411 -11.500 -3.081 1.00 89.25 88 PHE A O 1
ATOM 689 N N . GLU A 1 89 ? -3.333 -12.670 -3.086 1.00 91.31 89 GLU A N 1
ATOM 690 C CA . GLU A 1 89 ? -2.997 -13.551 -4.205 1.00 91.31 89 GLU A CA 1
ATOM 691 C C . GLU A 1 89 ? -3.708 -13.031 -5.454 1.00 91.31 89 GLU A C 1
ATOM 693 O O . GLU A 1 89 ? -4.934 -12.906 -5.479 1.00 91.31 89 GLU A O 1
ATOM 698 N N . MET A 1 90 ? -2.925 -12.686 -6.471 1.00 91.00 90 MET A N 1
ATOM 699 C CA . MET A 1 90 ? -3.420 -12.123 -7.721 1.00 91.00 90 MET A CA 1
ATOM 700 C C . MET A 1 90 ? -3.759 -13.244 -8.709 1.00 91.00 90 MET A C 1
ATOM 702 O O . MET A 1 90 ? -3.282 -14.375 -8.599 1.00 91.00 90 MET A O 1
ATOM 706 N N . THR A 1 91 ? -4.578 -12.940 -9.713 1.00 91.31 91 THR A N 1
ATOM 707 C CA . THR A 1 91 ? -5.056 -13.933 -10.692 1.00 91.31 91 THR A CA 1
ATOM 708 C C . THR A 1 91 ? -3.951 -14.518 -11.574 1.00 91.31 91 THR A C 1
ATOM 710 O O . THR A 1 91 ? -4.119 -15.611 -12.110 1.00 91.31 91 THR A O 1
ATOM 713 N N . ASP A 1 92 ? -2.824 -13.822 -11.713 1.00 92.44 92 ASP A N 1
ATOM 714 C CA . ASP A 1 92 ? -1.630 -14.283 -12.430 1.00 92.44 92 ASP A CA 1
ATOM 715 C C . ASP A 1 92 ? -0.660 -15.092 -11.547 1.00 92.44 92 ASP A C 1
ATOM 717 O O . ASP A 1 92 ? 0.403 -15.506 -12.007 1.00 92.44 92 ASP A O 1
ATOM 721 N N . GLY A 1 93 ? -1.026 -15.335 -10.284 1.00 91.38 93 GLY A N 1
ATOM 722 C CA . GLY A 1 93 ? -0.206 -16.043 -9.305 1.00 91.38 93 GLY A CA 1
ATOM 723 C C . GLY A 1 93 ? 0.826 -15.168 -8.592 1.00 91.38 93 GLY A C 1
ATOM 724 O O . GLY A 1 93 ? 1.551 -15.681 -7.737 1.00 91.38 93 GLY A O 1
ATOM 725 N N . SER A 1 94 ? 0.903 -13.868 -8.897 1.00 91.81 94 SER A N 1
ATOM 726 C CA . SER A 1 94 ? 1.717 -12.943 -8.107 1.00 91.81 94 SER A CA 1
ATOM 727 C C . SER A 1 94 ? 1.128 -12.746 -6.706 1.00 91.81 94 SER A C 1
ATOM 729 O O . SER A 1 94 ? -0.066 -12.943 -6.465 1.00 91.81 94 SER A O 1
ATOM 731 N N . VAL A 1 95 ? 1.989 -12.380 -5.756 1.00 90.31 95 VAL A N 1
ATOM 732 C CA . VAL A 1 95 ? 1.604 -12.130 -4.364 1.00 90.31 95 VAL A CA 1
ATOM 733 C C . VAL A 1 95 ? 1.969 -10.699 -4.008 1.00 90.31 95 VAL A C 1
ATOM 735 O O . VAL A 1 95 ? 3.126 -10.300 -4.138 1.00 90.31 95 VAL A O 1
ATOM 738 N N . PHE A 1 96 ? 0.984 -9.940 -3.541 1.00 90.38 96 PHE A N 1
ATOM 739 C CA . PHE A 1 96 ? 1.168 -8.579 -3.057 1.00 90.38 96 PHE A CA 1
ATOM 740 C C . PHE A 1 96 ? 1.005 -8.547 -1.537 1.00 90.38 96 PHE A C 1
ATOM 742 O O . PHE A 1 96 ? -0.044 -8.917 -1.012 1.00 90.38 96 PHE A O 1
ATOM 749 N N . CYS A 1 97 ? 2.042 -8.098 -0.832 1.00 87.75 97 CYS A N 1
ATOM 750 C CA . CYS A 1 97 ? 2.018 -7.928 0.618 1.00 87.75 97 CYS A CA 1
ATOM 751 C C . CYS A 1 97 ? 2.002 -6.438 0.962 1.00 87.75 97 CYS A C 1
ATOM 753 O O . CYS A 1 97 ? 2.890 -5.696 0.545 1.00 87.75 97 CYS A O 1
ATOM 755 N N . TYR A 1 98 ? 1.027 -6.020 1.763 1.00 86.19 98 TYR A N 1
ATOM 756 C CA . TYR A 1 98 ? 0.916 -4.667 2.291 1.00 86.19 98 TYR A CA 1
ATOM 757 C C . TYR A 1 98 ? 1.106 -4.686 3.805 1.00 86.19 98 TYR A C 1
ATOM 759 O O . TYR A 1 98 ? 0.330 -5.317 4.525 1.00 86.19 98 TYR A O 1
ATOM 767 N N . ARG A 1 99 ? 2.110 -3.950 4.288 1.00 85.00 99 ARG A N 1
ATOM 768 C CA . ARG A 1 99 ? 2.353 -3.742 5.714 1.00 85.00 99 ARG A CA 1
ATOM 769 C C . ARG A 1 99 ? 2.239 -2.262 6.045 1.00 85.00 99 ARG A C 1
ATOM 771 O O . ARG A 1 99 ? 3.009 -1.459 5.530 1.00 85.00 99 ARG A O 1
ATOM 778 N N . GLY A 1 100 ? 1.324 -1.923 6.945 1.00 81.38 100 GLY A N 1
ATOM 779 C CA . GLY A 1 100 ? 1.077 -0.549 7.370 1.00 81.38 100 GLY A CA 1
ATOM 780 C C . GLY A 1 100 ? 1.109 -0.407 8.887 1.00 81.38 100 GLY A C 1
ATOM 781 O O . GLY A 1 100 ? 0.522 -1.214 9.609 1.00 81.38 100 GLY A O 1
ATOM 782 N N . SER A 1 101 ? 1.776 0.638 9.371 1.00 74.56 101 SER A N 1
ATOM 783 C CA . SER A 1 101 ? 1.680 1.101 10.755 1.00 74.56 101 SER A CA 1
ATOM 784 C C . SER A 1 101 ? 1.680 2.621 10.769 1.00 74.56 101 SER A C 1
ATOM 786 O O . SER A 1 101 ? 2.561 3.240 10.183 1.00 74.56 101 SER A O 1
ATOM 788 N N . TRP A 1 102 ? 0.702 3.211 11.453 1.00 67.00 102 TRP A N 1
ATOM 789 C CA . TRP A 1 102 ? 0.628 4.662 11.672 1.00 67.00 102 TRP A CA 1
ATOM 790 C C . TRP A 1 102 ? 1.110 5.069 13.070 1.00 67.00 102 TRP A C 1
ATOM 792 O O . TRP A 1 102 ? 1.013 6.222 13.472 1.00 67.00 102 TRP A O 1
ATOM 802 N N . CYS A 1 103 ? 1.558 4.089 13.849 1.00 62.94 103 CYS A N 1
ATOM 803 C CA . CYS A 1 103 ? 1.828 4.240 15.270 1.00 62.94 103 CYS A CA 1
ATOM 804 C C . CYS A 1 103 ? 3.262 3.805 15.623 1.00 62.94 103 CYS A C 1
ATOM 806 O O . CYS A 1 103 ? 3.664 3.867 16.776 1.00 62.94 103 CYS A O 1
ATOM 808 N N . ALA A 1 104 ? 4.027 3.297 14.652 1.00 64.81 104 ALA A N 1
ATOM 809 C CA . ALA A 1 104 ? 5.417 2.931 14.870 1.00 64.81 104 ALA A CA 1
ATOM 810 C C . ALA A 1 104 ? 6.286 4.193 14.860 1.00 64.81 104 ALA A C 1
ATOM 812 O O . ALA A 1 104 ? 6.317 4.924 13.872 1.00 64.81 104 ALA A O 1
ATOM 813 N N . GLU A 1 105 ? 6.995 4.427 15.959 1.00 66.12 105 GLU A N 1
ATOM 814 C CA . GLU A 1 105 ? 7.969 5.507 16.069 1.00 66.12 105 GLU A CA 1
ATOM 815 C C . GLU A 1 105 ? 9.347 5.075 15.570 1.00 66.12 105 GLU A C 1
ATOM 817 O O . GLU A 1 105 ? 9.803 3.955 15.813 1.00 66.12 105 GLU A O 1
ATOM 822 N N . GLY A 1 106 ? 10.036 6.014 14.919 1.00 74.44 106 GLY A N 1
ATOM 823 C CA . GLY A 1 106 ? 11.359 5.794 14.346 1.00 74.44 106 GLY A CA 1
ATOM 824 C C . GLY A 1 106 ? 11.318 5.055 13.005 1.00 74.44 106 GLY A C 1
ATOM 825 O O . GLY A 1 106 ? 10.509 4.162 12.782 1.00 74.44 106 GLY A O 1
ATOM 826 N N . ALA A 1 107 ? 12.221 5.450 12.102 1.00 83.50 107 ALA A N 1
ATOM 827 C CA . ALA A 1 107 ? 12.344 4.898 10.748 1.00 83.50 107 ALA A CA 1
ATOM 828 C C . ALA A 1 107 ? 11.006 4.799 9.967 1.00 83.50 107 ALA A C 1
ATOM 830 O O . ALA A 1 107 ? 10.674 3.717 9.475 1.00 83.50 107 ALA A O 1
ATOM 831 N N . PRO A 1 108 ? 10.227 5.896 9.848 1.00 84.19 108 PRO A N 1
ATOM 832 C CA . PRO A 1 108 ? 9.043 5.893 8.996 1.00 84.19 108 PRO A CA 1
ATOM 833 C C . PRO A 1 108 ? 9.451 5.724 7.528 1.00 84.19 108 PRO A C 1
ATOM 835 O O . PRO A 1 108 ? 10.512 6.193 7.110 1.00 84.19 108 PRO A O 1
ATOM 838 N N . THR A 1 109 ? 8.581 5.102 6.739 1.00 89.81 109 THR A N 1
ATOM 839 C CA . THR A 1 109 ? 8.672 5.172 5.278 1.00 89.81 109 THR A CA 1
ATOM 840 C C . THR A 1 109 ? 8.255 6.564 4.800 1.00 89.81 109 THR A C 1
ATOM 842 O O . THR A 1 109 ? 7.682 7.356 5.557 1.00 89.81 109 THR A O 1
ATOM 845 N N . SER A 1 110 ? 8.487 6.870 3.525 1.00 91.75 110 SER A N 1
ATOM 846 C CA . SER A 1 110 ? 7.854 8.040 2.909 1.00 91.75 110 SER A CA 1
ATOM 847 C C . SER A 1 110 ? 6.320 7.900 2.886 1.00 91.75 110 SER A C 1
ATOM 849 O O . SER A 1 110 ? 5.769 6.825 3.150 1.00 91.75 110 SER A O 1
ATOM 851 N N . TRP A 1 111 ? 5.622 8.989 2.539 1.00 86.50 111 TRP A N 1
ATOM 852 C CA . TRP A 1 111 ? 4.171 8.962 2.304 1.00 86.50 111 TRP A CA 1
ATOM 853 C C . TRP A 1 111 ? 3.777 7.940 1.233 1.00 86.50 111 TRP A C 1
ATOM 855 O O . TRP A 1 111 ? 2.735 7.299 1.334 1.00 86.50 111 TRP A O 1
ATOM 865 N N . GLU A 1 112 ? 4.647 7.762 0.241 1.00 91.50 112 GLU A N 1
ATOM 866 C CA . GLU A 1 112 ? 4.444 6.831 -0.861 1.00 91.50 112 GLU A CA 1
ATOM 867 C C . GLU A 1 112 ? 4.866 5.398 -0.508 1.00 91.50 112 GLU A C 1
ATOM 869 O O . GLU A 1 112 ? 4.740 4.526 -1.355 1.00 91.50 112 GLU A O 1
ATOM 874 N N . ALA A 1 113 ? 5.295 5.134 0.734 1.00 93.81 113 ALA A N 1
ATOM 875 C CA . ALA A 1 113 ? 5.790 3.852 1.241 1.00 93.81 113 ALA A CA 1
ATOM 876 C C . ALA A 1 113 ? 7.116 3.364 0.624 1.00 93.81 113 ALA A C 1
ATOM 878 O O . ALA A 1 113 ? 7.647 3.925 -0.333 1.00 93.81 113 ALA A O 1
ATOM 879 N N . ASP A 1 114 ? 7.637 2.278 1.198 1.00 95.88 114 ASP A N 1
ATOM 880 C CA . ASP A 1 114 ? 8.772 1.533 0.658 1.00 95.88 114 ASP A CA 1
ATOM 881 C C . ASP A 1 114 ? 8.257 0.354 -0.175 1.00 95.88 114 ASP A C 1
ATOM 883 O O . ASP A 1 114 ? 7.535 -0.521 0.314 1.00 95.88 114 ASP A O 1
ATOM 887 N N . TRP A 1 115 ? 8.674 0.297 -1.433 1.00 97.62 115 TRP A N 1
ATOM 888 C CA . TRP A 1 115 ? 8.284 -0.722 -2.394 1.00 97.62 115 TRP A CA 1
ATOM 889 C C . TRP A 1 115 ? 9.433 -1.679 -2.667 1.00 97.62 115 TRP A C 1
ATOM 891 O O . TRP A 1 115 ? 10.570 -1.278 -2.927 1.00 97.62 115 TRP A O 1
ATOM 901 N N . ARG A 1 116 ? 9.102 -2.970 -2.695 1.00 97.94 116 ARG A N 1
ATOM 902 C CA . ARG A 1 116 ? 9.970 -4.034 -3.194 1.00 97.94 116 ARG A CA 1
ATOM 903 C C . ARG A 1 116 ? 9.178 -4.920 -4.139 1.00 97.94 116 ARG A C 1
ATOM 905 O O . ARG A 1 116 ? 8.227 -5.572 -3.719 1.00 97.94 116 ARG A O 1
ATOM 912 N N . VAL A 1 117 ? 9.613 -4.980 -5.392 1.00 97.62 117 VAL A N 1
ATOM 913 C CA . VAL A 1 117 ? 9.024 -5.848 -6.414 1.00 97.62 117 VAL A CA 1
ATOM 914 C C . VAL A 1 117 ? 10.080 -6.843 -6.859 1.00 97.62 117 VAL A C 1
ATOM 916 O O . VAL A 1 117 ? 11.090 -6.465 -7.448 1.00 97.62 117 VAL A O 1
ATOM 919 N N . THR A 1 118 ? 9.855 -8.120 -6.575 1.00 96.69 118 THR A N 1
ATOM 920 C CA . THR A 1 118 ? 10.773 -9.200 -6.941 1.00 96.69 118 THR A CA 1
ATOM 921 C C . THR A 1 118 ? 10.201 -9.985 -8.112 1.00 96.69 118 THR A C 1
ATOM 923 O O . THR A 1 118 ? 9.044 -10.396 -8.089 1.00 96.69 118 THR A O 1
ATOM 926 N N . GLY A 1 119 ? 11.029 -10.211 -9.128 1.00 94.19 119 GLY A N 1
ATOM 927 C CA . GLY A 1 119 ? 10.699 -11.025 -10.292 1.00 94.19 119 GLY A CA 1
ATOM 928 C C . GLY A 1 119 ? 11.844 -11.958 -10.673 1.00 94.19 119 GLY A C 1
ATOM 929 O O . GLY A 1 119 ? 12.904 -11.972 -10.052 1.00 94.19 119 GLY A O 1
ATOM 930 N N . GLU A 1 120 ? 11.652 -12.726 -11.744 1.00 91.19 120 GLU A N 1
ATOM 931 C CA . GLU A 1 120 ? 12.627 -13.725 -12.212 1.00 91.19 120 GLU A CA 1
ATOM 932 C C . GLU A 1 120 ? 14.005 -13.125 -12.549 1.00 91.19 120 GLU A C 1
ATOM 934 O O . GLU A 1 120 ? 15.037 -13.784 -12.412 1.00 91.19 120 GLU A O 1
ATOM 939 N N . LYS A 1 121 ? 14.030 -11.863 -12.990 1.00 91.62 121 LYS A N 1
ATOM 940 C CA . LYS A 1 121 ? 15.235 -11.189 -13.492 1.00 91.62 121 LYS A CA 1
ATOM 941 C C . LYS A 1 121 ? 15.930 -10.304 -12.460 1.00 91.62 121 LYS A C 1
ATOM 943 O O . LYS A 1 121 ? 16.987 -9.759 -12.767 1.00 91.62 121 LYS A O 1
ATOM 948 N N . GLY A 1 122 ? 15.361 -10.135 -11.270 1.00 94.81 122 GLY A N 1
ATOM 949 C CA . GLY A 1 122 ? 15.895 -9.204 -10.284 1.00 94.81 122 GLY A CA 1
ATOM 950 C C . GLY A 1 122 ? 14.840 -8.622 -9.355 1.00 94.81 122 GLY A C 1
ATOM 951 O O . GLY A 1 122 ? 13.700 -9.086 -9.307 1.00 94.81 122 GLY A O 1
ATOM 952 N N . THR A 1 123 ? 15.237 -7.590 -8.617 1.00 97.62 123 THR A N 1
ATOM 953 C CA . THR A 1 123 ? 14.370 -6.882 -7.669 1.00 97.62 123 THR A CA 1
ATOM 954 C C . THR A 1 123 ? 14.430 -5.383 -7.919 1.00 97.62 123 THR A C 1
ATOM 956 O O . THR A 1 123 ? 15.516 -4.811 -7.969 1.00 97.62 123 THR A O 1
ATOM 959 N N . ALA A 1 124 ? 13.265 -4.752 -8.050 1.00 98.00 124 ALA A N 1
ATOM 960 C CA . ALA A 1 124 ? 13.113 -3.304 -8.074 1.00 98.00 124 ALA A CA 1
ATOM 961 C C . ALA A 1 124 ? 12.766 -2.780 -6.676 1.00 98.00 124 ALA A C 1
ATOM 963 O O . ALA A 1 124 ? 12.007 -3.413 -5.933 1.00 98.00 124 ALA A O 1
ATOM 964 N N . LEU A 1 125 ? 13.336 -1.630 -6.329 1.00 98.31 125 LEU A N 1
ATOM 965 C CA . LEU A 1 125 ? 13.182 -0.958 -5.047 1.00 98.31 125 LEU A CA 1
ATOM 966 C C . LEU A 1 125 ? 12.853 0.514 -5.275 1.00 98.31 125 LEU A C 1
ATOM 968 O O . LEU A 1 125 ? 13.432 1.170 -6.144 1.00 98.31 125 LEU A O 1
ATOM 972 N N . TRP A 1 126 ? 11.943 1.030 -4.461 1.00 97.75 126 TRP A N 1
ATOM 973 C CA . TRP A 1 126 ? 11.634 2.451 -4.407 1.00 97.75 126 TRP A CA 1
ATOM 974 C C . TRP A 1 126 ? 11.285 2.829 -2.974 1.00 97.75 126 TRP A C 1
ATOM 976 O O . TRP A 1 126 ? 10.453 2.178 -2.360 1.00 97.75 126 TRP A O 1
ATOM 986 N N . ASP A 1 127 ? 11.921 3.861 -2.437 1.00 95.69 127 ASP A N 1
ATOM 987 C CA . ASP A 1 127 ? 11.659 4.367 -1.081 1.00 95.69 127 ASP A CA 1
ATOM 988 C C . ASP A 1 127 ? 10.544 5.429 -1.051 1.00 95.69 127 ASP A C 1
ATOM 990 O O . ASP A 1 127 ? 10.311 6.098 -0.040 1.00 95.69 127 ASP A O 1
ATOM 994 N N . GLY A 1 128 ? 9.888 5.645 -2.194 1.00 93.62 128 GLY A N 1
ATOM 995 C CA . GLY A 1 128 ? 8.821 6.621 -2.342 1.00 93.62 128 GLY A CA 1
ATOM 996 C C . GLY A 1 128 ? 9.286 8.083 -2.400 1.00 93.62 128 GLY A C 1
ATOM 997 O O . GLY A 1 128 ? 8.456 8.980 -2.532 1.00 93.62 128 GLY A O 1
ATOM 998 N N . ALA A 1 129 ? 10.596 8.350 -2.322 1.00 91.75 129 ALA A N 1
ATOM 999 C CA . ALA A 1 129 ? 11.152 9.706 -2.304 1.00 91.75 129 ALA A CA 1
ATOM 1000 C C . ALA A 1 129 ? 12.189 9.949 -3.409 1.00 91.75 129 ALA A C 1
ATOM 1002 O O . ALA A 1 129 ? 12.182 11.003 -4.048 1.00 91.75 129 ALA A O 1
ATOM 1003 N N . HIS A 1 130 ? 13.077 8.988 -3.645 1.00 92.25 130 HIS A N 1
ATOM 1004 C CA . HIS A 1 130 ? 14.151 9.088 -4.627 1.00 92.25 130 HIS A CA 1
ATOM 1005 C C . HIS A 1 130 ? 13.800 8.344 -5.915 1.00 92.25 130 HIS A C 1
ATOM 1007 O O . HIS A 1 130 ? 12.762 7.693 -6.023 1.00 92.25 130 HIS A O 1
ATOM 1013 N N . ALA A 1 131 ? 14.671 8.443 -6.921 1.00 94.31 131 ALA A N 1
ATOM 1014 C CA . ALA A 1 131 ? 14.523 7.647 -8.130 1.00 94.31 131 ALA A CA 1
ATOM 1015 C C . ALA A 1 131 ? 14.518 6.143 -7.777 1.00 94.31 131 ALA A C 1
ATOM 1017 O O . ALA A 1 131 ? 15.407 5.693 -7.044 1.00 94.31 131 ALA A O 1
ATOM 1018 N N . PRO A 1 132 ? 13.548 5.357 -8.283 1.00 97.06 132 PRO A N 1
ATOM 1019 C CA . PRO A 1 132 ? 13.586 3.908 -8.162 1.00 97.06 132 PRO A CA 1
ATOM 1020 C C . PRO A 1 132 ? 14.871 3.335 -8.764 1.00 97.06 132 PRO A C 1
ATOM 1022 O O . PRO A 1 132 ? 15.453 3.903 -9.689 1.00 97.06 132 PRO A O 1
ATOM 1025 N N . TYR A 1 133 ? 15.276 2.160 -8.302 1.00 97.56 133 TYR A N 1
ATOM 1026 C CA . TYR A 1 133 ? 16.341 1.394 -8.943 1.00 97.56 133 TYR A CA 1
ATOM 1027 C C . TYR A 1 133 ? 16.006 -0.092 -8.938 1.00 97.56 133 TYR A C 1
ATOM 1029 O O . TYR A 1 133 ? 15.154 -0.555 -8.180 1.00 97.56 133 TYR A O 1
ATOM 1037 N N . ALA A 1 134 ? 16.691 -0.856 -9.778 1.00 97.75 134 ALA A N 1
ATOM 1038 C CA . ALA A 1 134 ? 16.610 -2.305 -9.778 1.00 97.75 134 ALA A CA 1
ATOM 1039 C C . ALA A 1 134 ? 17.998 -2.931 -9.689 1.00 97.75 134 ALA A C 1
ATOM 1041 O O . ALA A 1 134 ? 18.951 -2.457 -10.302 1.00 97.75 134 ALA A O 1
ATOM 1042 N N . GLU A 1 135 ? 18.097 -4.028 -8.952 1.00 97.25 135 GLU A N 1
ATOM 1043 C CA . GLU A 1 135 ? 19.212 -4.961 -9.054 1.00 97.25 135 GLU A CA 1
ATOM 1044 C C . GLU A 1 135 ? 18.792 -6.076 -10.005 1.00 97.25 135 GLU A C 1
ATOM 1046 O O . GLU A 1 135 ? 17.896 -6.870 -9.704 1.00 97.25 135 GLU A O 1
ATOM 1051 N N . VAL A 1 136 ? 19.413 -6.098 -11.181 1.00 95.38 136 VAL A N 1
ATOM 1052 C CA . VAL A 1 136 ? 19.108 -7.039 -12.261 1.00 95.38 136 VAL A CA 1
ATOM 1053 C C . VAL A 1 136 ? 20.212 -8.080 -12.320 1.00 95.38 136 VAL A C 1
ATOM 1055 O O . VAL A 1 136 ? 21.387 -7.731 -12.232 1.00 95.38 136 VAL A O 1
ATOM 1058 N N . VAL A 1 137 ? 19.853 -9.355 -12.476 1.00 91.88 137 VAL A N 1
ATOM 1059 C CA . VAL A 1 137 ? 20.832 -10.435 -12.659 1.00 91.88 137 VAL A CA 1
ATOM 1060 C C . VAL A 1 137 ? 21.735 -10.093 -13.844 1.00 91.88 137 VAL A C 1
ATOM 1062 O O . VAL A 1 137 ? 21.239 -9.812 -14.937 1.00 91.88 137 VAL A O 1
ATOM 1065 N N . ALA A 1 138 ? 23.050 -10.106 -13.619 1.00 88.06 138 ALA A N 1
ATOM 1066 C CA . ALA A 1 138 ? 24.031 -9.764 -14.637 1.00 88.06 138 ALA A CA 1
ATOM 1067 C C . ALA A 1 138 ? 23.866 -10.689 -15.853 1.00 88.06 138 ALA A C 1
ATOM 1069 O O . ALA A 1 138 ? 23.871 -11.915 -15.721 1.00 88.06 138 ALA A O 1
ATOM 1070 N N . ALA A 1 139 ? 23.687 -10.088 -17.033 1.00 78.62 139 ALA A N 1
ATOM 1071 C CA . ALA A 1 139 ? 23.562 -10.824 -18.291 1.00 78.62 139 ALA A CA 1
ATOM 1072 C C . ALA A 1 139 ? 24.909 -11.399 -18.756 1.00 78.62 139 ALA A C 1
ATOM 1074 O O . ALA A 1 139 ? 24.940 -12.405 -19.464 1.00 78.62 139 ALA A O 1
ATOM 1075 N N . ASP A 1 140 ? 26.004 -10.766 -18.333 1.00 76.62 140 ASP A N 1
ATOM 1076 C CA . ASP A 1 140 ? 27.363 -11.134 -18.694 1.00 76.62 140 ASP A CA 1
ATOM 1077 C C . ASP A 1 140 ? 28.007 -12.039 -17.630 1.00 76.62 140 ASP A C 1
ATOM 1079 O O . ASP A 1 140 ? 27.707 -11.970 -16.433 1.00 76.62 140 ASP A O 1
ATOM 1083 N N . GLY A 1 141 ? 28.928 -12.893 -18.080 1.00 73.62 141 GLY A N 1
ATOM 1084 C CA . GLY A 1 141 ? 29.636 -13.859 -17.238 1.00 73.62 141 GLY A CA 1
ATOM 1085 C C . GLY A 1 141 ? 28.916 -15.203 -17.092 1.00 73.62 141 GLY A C 1
ATOM 1086 O O . GLY A 1 141 ? 27.710 -15.325 -17.295 1.00 73.62 141 GLY A O 1
ATOM 1087 N N . ASP A 1 142 ? 29.674 -16.247 -16.749 1.00 81.81 142 ASP A N 1
ATOM 1088 C CA . ASP A 1 142 ? 29.097 -17.562 -16.466 1.00 81.81 142 ASP A CA 1
ATOM 1089 C C . ASP A 1 142 ? 28.364 -17.524 -15.118 1.00 81.81 142 ASP A C 1
ATOM 1091 O O . ASP A 1 142 ? 28.981 -17.366 -14.062 1.00 81.81 142 ASP A O 1
ATOM 1095 N N . GLN A 1 143 ? 27.035 -17.622 -15.161 1.00 80.06 143 GLN A N 1
ATOM 1096 C CA . GLN A 1 143 ? 26.167 -17.678 -13.982 1.00 80.06 143 GLN A CA 1
ATOM 1097 C C . GLN A 1 143 ? 25.712 -19.119 -13.670 1.00 80.06 143 GLN A C 1
ATOM 1099 O O . GLN A 1 143 ? 24.997 -19.340 -12.685 1.00 80.06 143 GLN A O 1
ATOM 1104 N N . ALA A 1 144 ? 26.087 -20.110 -14.493 1.00 80.38 144 ALA A N 1
ATOM 1105 C CA . ALA A 1 144 ? 25.654 -21.493 -14.324 1.00 80.38 144 ALA A CA 1
ATOM 1106 C C . ALA A 1 144 ? 26.256 -22.104 -13.047 1.00 80.38 144 ALA A C 1
ATOM 1108 O O . ALA A 1 144 ? 27.441 -21.977 -12.759 1.00 80.38 144 ALA A O 1
ATOM 1109 N N . GLY A 1 145 ? 25.419 -22.762 -12.242 1.00 79.38 145 GLY A N 1
ATOM 1110 C CA . GLY A 1 145 ? 25.849 -23.397 -10.991 1.00 79.38 145 GLY A CA 1
ATOM 1111 C C . GLY A 1 145 ? 26.141 -22.436 -9.830 1.00 79.38 145 GLY A C 1
ATOM 1112 O O . GLY A 1 145 ? 26.431 -22.906 -8.730 1.00 79.38 145 GLY A O 1
ATOM 1113 N N . LYS A 1 146 ? 26.022 -21.113 -10.018 1.00 83.25 146 LYS A N 1
ATOM 1114 C CA . LYS A 1 146 ? 26.138 -20.155 -8.911 1.00 83.25 146 LYS A CA 1
ATOM 1115 C C . LYS A 1 146 ? 24.900 -20.211 -8.013 1.00 83.25 146 LYS A C 1
ATOM 1117 O O . LYS A 1 146 ? 23.772 -20.072 -8.483 1.00 83.25 146 LYS A O 1
ATOM 1122 N N . PHE A 1 147 ? 25.125 -20.368 -6.708 1.00 80.25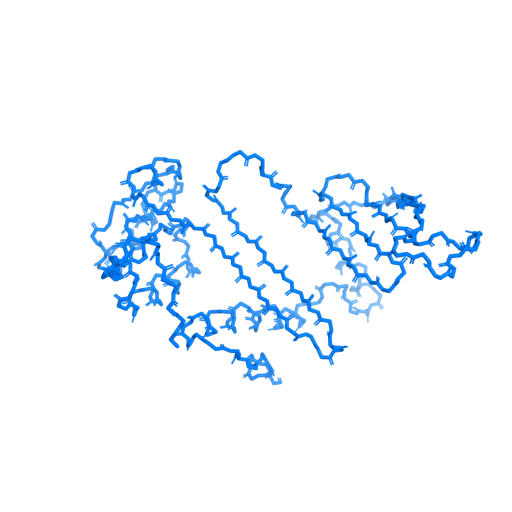 147 PHE A N 1
ATOM 1123 C CA . PHE A 1 147 ? 24.068 -20.305 -5.692 1.00 80.25 147 PHE A CA 1
ATOM 1124 C C . PHE A 1 147 ? 23.536 -18.873 -5.505 1.00 80.25 147 PHE A C 1
ATOM 1126 O O . PHE A 1 147 ? 22.331 -18.673 -5.398 1.00 80.25 147 PHE A O 1
ATOM 1133 N N . LEU A 1 148 ? 24.428 -17.876 -5.538 1.00 84.19 148 LEU A N 1
ATOM 1134 C CA . LEU A 1 148 ? 24.094 -16.452 -5.594 1.00 84.19 148 LEU A CA 1
ATOM 1135 C C . LEU A 1 148 ? 24.587 -15.898 -6.931 1.00 84.19 148 LEU A C 1
ATOM 1137 O O . LEU A 1 148 ? 25.788 -15.924 -7.203 1.00 84.19 148 LEU A O 1
ATOM 1141 N N . ARG A 1 149 ? 23.658 -15.452 -7.780 1.00 87.12 149 ARG A N 1
ATOM 1142 C CA . ARG A 1 149 ? 23.984 -14.831 -9.071 1.00 87.12 149 ARG A CA 1
ATOM 1143 C C . ARG A 1 149 ? 24.474 -13.404 -8.850 1.00 87.12 149 ARG A C 1
ATOM 1145 O O . ARG A 1 149 ? 24.036 -12.736 -7.916 1.00 87.12 149 ARG A O 1
ATOM 1152 N N . GLU A 1 150 ? 25.365 -12.944 -9.718 1.00 90.62 150 GLU A N 1
ATOM 1153 C CA . GLU A 1 150 ? 25.800 -11.546 -9.717 1.00 90.62 150 GLU A CA 1
ATOM 1154 C C . GLU A 1 150 ? 24.684 -10.634 -10.233 1.00 90.62 150 GLU A C 1
ATOM 1156 O O . GLU A 1 150 ? 23.833 -11.055 -11.021 1.00 90.62 150 GLU A O 1
ATOM 1161 N N . PHE A 1 151 ? 24.692 -9.379 -9.791 1.00 92.62 151 PHE A N 1
ATOM 1162 C CA . PHE A 1 151 ? 23.693 -8.384 -10.155 1.00 92.62 151 PHE A CA 1
ATOM 1163 C C . PHE A 1 151 ? 24.339 -7.047 -10.508 1.00 92.62 151 PHE A C 1
ATOM 1165 O O . PHE A 1 151 ? 25.423 -6.701 -10.038 1.00 92.62 151 PHE A O 1
ATOM 1172 N N . THR A 1 152 ? 23.653 -6.291 -11.356 1.00 94.50 152 THR A N 1
ATOM 1173 C CA . THR A 1 152 ? 24.008 -4.927 -11.737 1.00 94.50 152 THR A CA 1
ATOM 1174 C C . THR A 1 152 ? 22.872 -4.001 -11.338 1.00 94.50 152 THR A C 1
ATOM 1176 O O . THR A 1 152 ? 21.700 -4.301 -11.575 1.00 94.50 152 THR A O 1
ATOM 1179 N N . ARG A 1 153 ? 23.223 -2.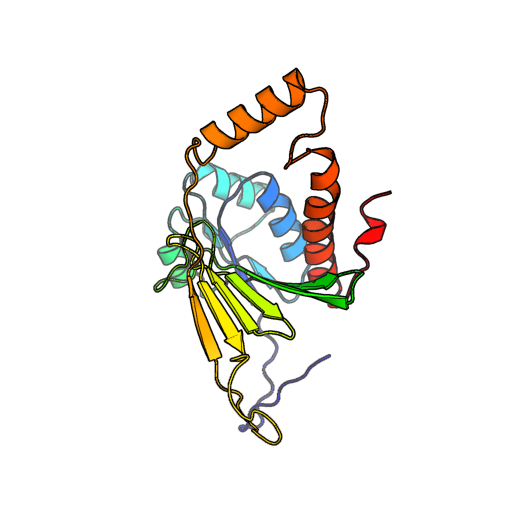871 -10.721 1.00 95.19 153 ARG A N 1
ATOM 1180 C CA . ARG A 1 153 ? 22.261 -1.818 -10.407 1.00 95.19 153 ARG A CA 1
ATOM 1181 C C . ARG A 1 153 ? 21.919 -1.038 -11.671 1.00 95.19 153 ARG A C 1
ATOM 1183 O O . ARG A 1 153 ? 22.811 -0.608 -12.398 1.00 95.19 153 ARG A O 1
ATOM 1190 N N . VAL A 1 154 ? 20.628 -0.840 -11.886 1.00 95.50 154 VAL A N 1
ATOM 1191 C CA . VAL A 1 154 ? 20.065 0.018 -12.924 1.00 95.50 154 VAL A CA 1
ATOM 1192 C C . VAL A 1 154 ? 19.189 1.049 -12.228 1.00 95.50 154 VAL A C 1
ATOM 1194 O O . VAL A 1 154 ? 18.163 0.699 -11.648 1.00 95.50 154 VAL A O 1
ATOM 1197 N N . ASP A 1 155 ? 19.608 2.308 -12.248 1.00 95.75 155 ASP A N 1
ATOM 1198 C CA . ASP A 1 155 ? 18.801 3.419 -11.745 1.00 95.75 155 ASP A CA 1
ATOM 1199 C C . ASP A 1 155 ? 17.749 3.813 -12.791 1.00 95.75 155 ASP A C 1
ATOM 1201 O O . ASP A 1 155 ? 18.025 3.828 -13.994 1.00 95.75 155 ASP A O 1
ATOM 1205 N N . ALA A 1 156 ? 16.527 4.102 -12.342 1.00 94.00 156 ALA A N 1
ATOM 1206 C CA . ALA A 1 156 ? 15.470 4.570 -13.225 1.00 94.00 156 ALA A CA 1
ATOM 1207 C C . ALA A 1 156 ? 15.781 5.990 -13.720 1.00 94.00 156 ALA A C 1
ATOM 1209 O O . ALA A 1 156 ? 16.146 6.868 -12.937 1.00 94.00 156 ALA A O 1
ATOM 1210 N N . ASP A 1 157 ? 15.584 6.230 -15.017 1.00 92.06 157 ASP A N 1
ATOM 1211 C CA . ASP A 1 157 ? 15.615 7.582 -15.573 1.00 92.06 157 ASP A CA 1
ATOM 1212 C C . ASP A 1 157 ? 14.284 8.283 -15.269 1.00 92.06 157 ASP A C 1
ATOM 1214 O O . ASP A 1 157 ? 13.266 8.040 -15.920 1.00 92.06 157 ASP A O 1
ATOM 1218 N N . VAL A 1 158 ? 14.275 9.118 -14.229 1.00 88.06 158 VAL A N 1
ATOM 1219 C CA . VAL A 1 158 ? 13.086 9.863 -13.797 1.00 88.06 158 VAL A CA 1
ATOM 1220 C C . VAL A 1 158 ? 13.127 11.265 -14.401 1.00 88.06 158 VAL A C 1
ATOM 1222 O O . VAL A 1 158 ? 13.530 12.232 -13.757 1.00 88.06 158 VAL A O 1
ATOM 1225 N N . ASN A 1 159 ? 12.702 11.376 -15.658 1.00 87.06 159 ASN A N 1
ATOM 1226 C CA . ASN A 1 159 ? 12.730 12.617 -16.441 1.00 87.06 159 ASN A CA 1
ATOM 1227 C C . ASN A 1 159 ? 11.332 13.227 -16.673 1.00 87.06 159 ASN A C 1
ATOM 1229 O O . ASN A 1 159 ? 11.078 13.871 -17.693 1.00 87.06 159 ASN A O 1
ATOM 1233 N N . TRP A 1 160 ? 10.415 13.045 -15.715 1.00 87.62 160 TRP A N 1
ATOM 1234 C CA . TRP A 1 160 ? 9.053 13.577 -15.802 1.00 87.62 160 TRP A CA 1
ATOM 1235 C C . TRP A 1 160 ? 9.050 15.109 -15.886 1.00 87.62 160 TRP A C 1
ATOM 1237 O O . TRP A 1 160 ? 9.353 15.805 -14.919 1.00 87.62 160 TRP A O 1
ATOM 1247 N N . GLY A 1 161 ? 8.685 15.635 -17.057 1.00 88.19 161 GLY A N 1
ATOM 1248 C CA . GLY A 1 161 ? 8.577 17.077 -17.304 1.00 88.19 161 GLY A CA 1
ATOM 1249 C C . GLY A 1 161 ? 7.220 17.687 -16.939 1.00 88.19 161 GLY A C 1
ATOM 1250 O O . GLY A 1 161 ? 7.036 18.894 -17.093 1.00 88.19 161 GLY A O 1
ATOM 1251 N N . GLY A 1 162 ? 6.256 16.867 -16.511 1.00 90.62 162 GLY A N 1
ATOM 1252 C CA . GLY A 1 162 ? 4.922 17.314 -16.119 1.00 90.62 162 GLY A CA 1
ATOM 1253 C C . GLY A 1 162 ? 4.839 17.753 -14.656 1.00 90.62 162 GLY A C 1
ATOM 1254 O O . GLY A 1 162 ? 5.820 17.766 -13.914 1.00 90.62 162 GLY A O 1
ATOM 1255 N N . ARG A 1 163 ? 3.627 18.101 -14.215 1.00 91.75 163 ARG A N 1
ATOM 1256 C CA . ARG A 1 163 ? 3.349 18.386 -12.800 1.00 91.75 163 ARG A CA 1
ATOM 1257 C C . ARG A 1 163 ? 3.104 17.085 -12.037 1.00 91.75 163 ARG A C 1
ATOM 1259 O O . ARG A 1 163 ? 2.640 16.109 -12.617 1.00 91.75 163 ARG A O 1
ATOM 1266 N N . SER A 1 164 ? 3.395 17.084 -10.740 1.00 88.12 164 SER A N 1
ATOM 1267 C CA . SER A 1 164 ? 3.218 15.921 -9.856 1.00 88.12 164 SER A CA 1
ATOM 1268 C C . SER A 1 164 ? 2.044 16.109 -8.890 1.00 88.12 164 SER A C 1
ATOM 1270 O O . SER A 1 164 ? 1.471 17.201 -8.782 1.00 88.12 164 SER A O 1
ATOM 1272 N N . GLY A 1 165 ? 1.684 15.038 -8.176 1.00 86.69 165 GLY A N 1
ATOM 1273 C CA . GLY A 1 165 ? 0.599 15.039 -7.193 1.00 86.69 165 GLY A CA 1
ATOM 1274 C C . GLY A 1 165 ? -0.737 15.466 -7.804 1.00 86.69 165 GLY A C 1
ATOM 1275 O O . GLY A 1 165 ? -1.017 15.203 -8.971 1.00 86.69 165 GLY A O 1
ATOM 1276 N N . HIS A 1 166 ? -1.555 16.190 -7.035 1.00 87.06 166 HIS A N 1
ATOM 1277 C CA . HIS A 1 166 ? -2.893 16.601 -7.478 1.00 87.06 166 HIS A CA 1
ATOM 1278 C C . HIS A 1 166 ? -2.902 17.414 -8.781 1.00 87.06 166 HIS A C 1
ATOM 1280 O O . HIS A 1 166 ? -3.840 17.292 -9.565 1.00 87.06 166 HIS A O 1
ATOM 1286 N N . ALA A 1 167 ? -1.880 18.241 -9.023 1.00 90.12 167 ALA A N 1
ATOM 1287 C CA . ALA A 1 167 ? -1.798 19.026 -10.251 1.00 90.12 167 ALA A CA 1
ATOM 1288 C C . ALA A 1 167 ? -1.609 18.126 -11.482 1.00 90.12 167 ALA A C 1
ATOM 1290 O O . ALA A 1 167 ? -2.306 18.320 -12.474 1.00 90.12 167 ALA A O 1
ATOM 1291 N N . GLY A 1 168 ? -0.740 17.115 -11.381 1.00 91.56 168 GLY A N 1
ATOM 1292 C CA . GLY A 1 168 ? -0.570 16.097 -12.421 1.00 91.56 168 GLY A CA 1
ATOM 1293 C C . GLY A 1 168 ? -1.831 15.257 -12.633 1.00 91.56 168 GLY A C 1
ATOM 1294 O O . GLY A 1 168 ? -2.235 15.039 -13.771 1.00 91.56 168 GLY A O 1
ATOM 1295 N N . CYS A 1 169 ? -2.522 14.872 -11.553 1.00 89.06 169 CYS A N 1
ATOM 1296 C CA . CYS A 1 169 ? -3.794 14.146 -11.659 1.00 89.06 169 CYS A CA 1
ATOM 1297 C C . CYS A 1 169 ? -4.864 14.948 -12.419 1.00 89.06 169 CYS A C 1
ATOM 1299 O O . CYS A 1 169 ? -5.615 14.385 -13.214 1.00 89.06 169 CYS A O 1
ATOM 1301 N N . MET A 1 170 ? -4.942 16.265 -12.191 1.00 88.62 170 MET A N 1
ATOM 1302 C CA . MET A 1 170 ? -5.861 17.133 -12.936 1.00 88.62 170 MET A CA 1
ATOM 1303 C C . MET A 1 170 ? -5.473 17.254 -14.413 1.00 88.62 170 MET A C 1
ATOM 1305 O O . MET A 1 170 ? -6.363 17.262 -15.261 1.00 88.62 170 MET A O 1
ATOM 1309 N N . ASP A 1 171 ? -4.175 17.323 -14.722 1.00 90.75 171 ASP A N 1
ATOM 1310 C CA . ASP A 1 171 ? -3.690 17.353 -16.107 1.00 90.75 171 ASP A CA 1
ATOM 1311 C C . ASP A 1 171 ? -4.095 16.091 -16.871 1.00 90.75 171 ASP A C 1
ATOM 1313 O O . ASP A 1 171 ? -4.678 16.192 -17.950 1.00 90.75 171 ASP A O 1
ATOM 1317 N N . GLU A 1 172 ? -3.869 14.915 -16.285 1.00 93.44 172 GLU A N 1
ATOM 1318 C CA . GLU A 1 172 ? -4.259 13.631 -16.878 1.00 93.44 172 GLU A CA 1
ATOM 1319 C C . GLU A 1 172 ? -5.780 13.520 -17.056 1.00 93.44 172 GLU A C 1
ATOM 1321 O O . GLU A 1 172 ? -6.260 13.102 -18.110 1.00 93.44 172 GLU A O 1
ATOM 1326 N N . MET A 1 173 ? -6.563 13.965 -16.068 1.00 88.44 173 MET A N 1
ATOM 1327 C CA . MET A 1 173 ? -8.024 13.990 -16.175 1.00 88.44 173 MET A CA 1
ATOM 1328 C C . MET A 1 173 ? -8.495 14.864 -17.345 1.00 88.44 173 MET A C 1
ATOM 1330 O O . MET A 1 173 ? -9.357 14.445 -18.121 1.00 88.44 173 MET A O 1
ATOM 1334 N N . PHE A 1 174 ? -7.951 16.075 -17.491 1.00 92.50 174 PHE A N 1
ATOM 1335 C CA . PHE A 1 174 ? -8.335 16.968 -18.585 1.00 92.50 174 PHE A CA 1
ATOM 1336 C C . PHE A 1 174 ? -7.855 16.462 -19.946 1.00 92.50 174 PHE A C 1
ATOM 1338 O O . PHE A 1 174 ? -8.613 16.559 -20.913 1.00 92.50 174 PHE A O 1
ATOM 1345 N N . ALA A 1 175 ? -6.656 15.879 -20.021 1.00 94.00 175 ALA A N 1
ATOM 1346 C CA . ALA A 1 175 ? -6.155 15.239 -21.234 1.00 94.00 175 ALA A CA 1
ATOM 1347 C C . ALA A 1 175 ? -7.068 14.080 -21.666 1.00 94.00 175 ALA A C 1
ATOM 1349 O O . ALA A 1 175 ? -7.532 14.051 -22.805 1.00 94.00 175 ALA A O 1
ATOM 1350 N N . ALA A 1 176 ? -7.427 13.186 -20.740 1.00 94.69 176 ALA A N 1
ATOM 1351 C CA . ALA A 1 176 ? -8.313 12.060 -21.019 1.00 94.69 176 ALA A CA 1
ATOM 1352 C C . ALA A 1 176 ? -9.693 12.505 -21.534 1.00 94.69 176 ALA A C 1
ATOM 1354 O O . ALA A 1 176 ? -10.217 11.924 -22.488 1.00 94.69 176 ALA A O 1
ATOM 1355 N N . LEU A 1 177 ? -10.260 13.567 -20.946 1.00 92.12 177 LEU A N 1
ATOM 1356 C CA . LEU A 1 177 ? -11.525 14.156 -21.395 1.00 92.12 177 LEU A CA 1
ATOM 1357 C C . LEU A 1 177 ? -11.420 14.768 -22.796 1.00 92.12 177 LEU A C 1
ATOM 1359 O O . LEU A 1 177 ? -12.306 14.543 -23.619 1.00 92.12 177 LEU A O 1
ATOM 1363 N N . ALA A 1 178 ? -10.356 15.527 -23.071 1.00 95.00 178 ALA A N 1
ATOM 1364 C CA . ALA A 1 178 ? -10.140 16.156 -24.372 1.00 95.00 178 ALA A CA 1
ATOM 1365 C C . ALA A 1 178 ? -9.922 15.122 -25.489 1.00 95.00 178 ALA A C 1
ATOM 1367 O O . ALA A 1 178 ? -10.393 15.306 -26.610 1.00 95.00 178 ALA A O 1
ATOM 1368 N N . GLU A 1 179 ? -9.239 14.023 -25.172 1.00 97.31 179 GLU A N 1
ATOM 1369 C CA . GLU A 1 179 ? -8.920 12.938 -26.104 1.00 97.31 179 GLU A CA 1
ATOM 1370 C C . GLU A 1 179 ? -10.035 11.885 -26.217 1.00 97.31 179 GLU A C 1
ATOM 1372 O O . GLU A 1 179 ? -9.983 11.020 -27.091 1.00 97.31 179 GLU A O 1
ATOM 1377 N N . GLY A 1 180 ? -11.050 11.931 -25.348 1.00 95.19 180 GLY A N 1
ATOM 1378 C CA . GLY A 1 180 ? -12.131 10.944 -25.324 1.00 95.19 180 GLY A CA 1
ATOM 1379 C C . GLY A 1 180 ? -11.676 9.540 -24.907 1.00 95.19 180 GLY A C 1
ATOM 1380 O O 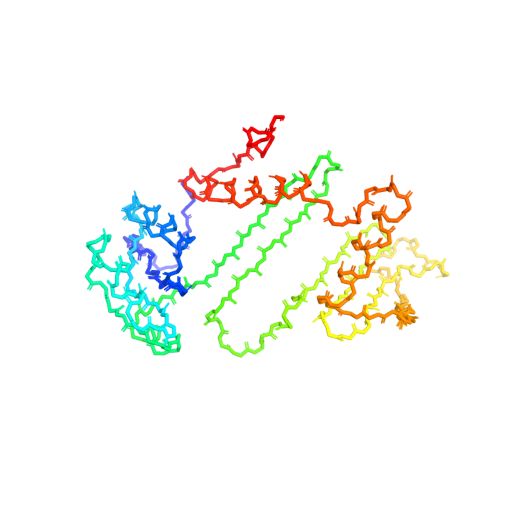. GLY A 1 180 ? -12.282 8.548 -25.321 1.00 95.19 180 GLY A O 1
ATOM 1381 N N . ARG A 1 181 ? -10.614 9.439 -24.098 1.00 96.62 181 ARG A N 1
ATOM 1382 C CA . ARG A 1 181 ? -10.074 8.172 -23.577 1.00 96.62 181 ARG A CA 1
ATOM 1383 C C . ARG A 1 181 ? -10.376 7.998 -22.089 1.00 96.62 181 ARG A C 1
ATOM 1385 O O . ARG A 1 181 ? -10.820 8.918 -21.408 1.00 96.62 181 ARG A O 1
ATOM 1392 N N . ARG A 1 182 ? -10.127 6.795 -21.564 1.00 92.50 182 ARG A N 1
ATOM 1393 C CA . ARG A 1 182 ? -10.116 6.580 -20.110 1.00 92.50 182 ARG A CA 1
ATOM 1394 C C . ARG A 1 182 ? -8.881 7.255 -19.513 1.00 92.50 182 ARG A C 1
ATOM 1396 O O . ARG A 1 182 ? -7.808 7.211 -20.118 1.00 92.50 182 ARG A O 1
ATOM 1403 N N . ALA A 1 183 ? -9.060 7.868 -18.348 1.00 91.06 183 ALA A N 1
ATOM 1404 C CA . ALA A 1 183 ? -7.941 8.331 -17.541 1.00 91.06 183 ALA A CA 1
ATOM 1405 C C . ALA A 1 183 ? -7.159 7.127 -17.007 1.00 91.06 183 ALA A C 1
ATOM 1407 O O . ALA A 1 183 ? -7.736 6.053 -16.811 1.00 91.06 183 ALA A O 1
ATOM 1408 N N . GLU A 1 184 ? -5.872 7.320 -16.744 1.00 88.94 184 GLU A N 1
ATOM 1409 C CA . GLU A 1 184 ? -5.011 6.291 -16.152 1.00 88.94 184 GLU A CA 1
ATOM 1410 C C . GLU A 1 184 ? -5.572 5.759 -14.819 1.00 88.94 184 GLU A C 1
ATOM 1412 O O . GLU A 1 184 ? -5.602 4.554 -14.583 1.00 88.94 184 GLU A O 1
ATOM 1417 N N . THR A 1 185 ? -6.107 6.653 -13.980 1.00 84.81 185 THR A N 1
ATOM 1418 C CA . THR A 1 185 ? -6.751 6.329 -12.696 1.00 84.81 185 THR A CA 1
ATOM 1419 C C . THR A 1 185 ? -8.270 6.483 -12.778 1.00 84.81 185 THR A C 1
ATOM 1421 O O . THR A 1 185 ? -8.894 7.356 -12.173 1.00 84.81 185 THR A O 1
ATOM 1424 N N . ASP A 1 186 ? -8.902 5.626 -13.574 1.00 86.44 186 ASP A N 1
ATOM 1425 C CA . ASP A 1 186 ? -10.349 5.647 -13.764 1.00 86.44 186 ASP A CA 1
ATOM 1426 C C . ASP A 1 186 ? -11.106 5.164 -12.510 1.00 86.44 186 ASP A C 1
ATOM 1428 O O . ASP A 1 186 ? -10.833 4.099 -11.952 1.00 86.44 186 ASP A O 1
ATOM 1432 N N . CYS A 1 187 ? -12.121 5.920 -12.079 1.00 83.94 187 CYS A N 1
ATOM 1433 C CA . CYS A 1 187 ? -12.869 5.620 -10.855 1.00 83.94 187 CYS A CA 1
ATOM 1434 C C . CYS A 1 187 ? -13.603 4.270 -10.882 1.00 83.94 187 CYS A C 1
ATOM 1436 O O . CYS A 1 187 ? -13.918 3.731 -9.821 1.00 83.94 187 CYS A O 1
ATOM 1438 N N . ARG A 1 188 ? -13.856 3.691 -12.062 1.00 84.81 188 ARG A N 1
ATOM 1439 C CA . ARG A 1 188 ? -14.458 2.354 -12.186 1.00 84.81 188 ARG A CA 1
ATOM 1440 C C . ARG A 1 188 ? -13.535 1.263 -11.663 1.00 84.81 188 ARG A C 1
ATOM 1442 O O . ARG A 1 188 ? -14.020 0.272 -11.128 1.00 84.81 188 ARG A O 1
ATOM 1449 N N . ASP A 1 189 ? -12.223 1.453 -11.767 1.00 88.62 189 ASP A N 1
ATOM 1450 C CA . ASP A 1 189 ? -11.253 0.478 -11.272 1.00 88.62 189 ASP A CA 1
ATOM 1451 C C . ASP A 1 189 ? -11.115 0.537 -9.739 1.00 88.62 189 ASP A C 1
ATOM 1453 O O . ASP A 1 189 ? -10.730 -0.456 -9.119 1.00 88.62 189 ASP A O 1
ATOM 1457 N N . ASN A 1 190 ? -11.559 1.634 -9.105 1.00 87.31 190 ASN A N 1
ATOM 1458 C CA . ASN A 1 190 ? -11.568 1.793 -7.645 1.00 87.31 190 ASN A CA 1
ATOM 1459 C C . ASN A 1 190 ? -12.428 0.741 -6.922 1.00 87.31 190 ASN A C 1
ATOM 1461 O O . ASN A 1 190 ? -12.216 0.475 -5.739 1.00 87.31 190 ASN A O 1
ATOM 1465 N N . ILE A 1 191 ? -13.378 0.105 -7.617 1.00 89.00 191 ILE A N 1
ATOM 1466 C CA . ILE A 1 191 ? -14.168 -0.987 -7.039 1.00 89.00 191 ILE A CA 1
ATOM 1467 C C . ILE A 1 191 ? -13.277 -2.149 -6.568 1.00 89.00 191 ILE A C 1
ATOM 1469 O O . ILE A 1 191 ? -13.561 -2.761 -5.540 1.00 89.00 191 ILE A O 1
ATOM 1473 N N . ARG A 1 192 ? -12.152 -2.397 -7.254 1.00 90.50 192 ARG A N 1
ATOM 1474 C CA . ARG A 1 192 ? -11.188 -3.440 -6.874 1.00 90.50 192 ARG A CA 1
ATOM 1475 C C . ARG A 1 192 ? -10.418 -3.060 -5.613 1.00 90.50 192 ARG A C 1
ATOM 1477 O O . ARG A 1 192 ? -10.248 -3.897 -4.734 1.00 90.50 192 ARG A O 1
ATOM 1484 N N . SER A 1 193 ? -10.031 -1.793 -5.474 1.00 89.69 193 SER A N 1
ATOM 1485 C CA . SER A 1 193 ? -9.405 -1.283 -4.248 1.00 89.69 193 SER A CA 1
ATOM 1486 C C . SER A 1 193 ? -10.346 -1.416 -3.050 1.00 89.69 193 SER A C 1
ATOM 1488 O O . SER A 1 193 ? -9.942 -1.875 -1.982 1.00 89.69 193 SER A O 1
ATOM 1490 N N . MET A 1 194 ? -11.630 -1.097 -3.237 1.00 90.50 194 MET A N 1
ATOM 1491 C CA . MET A 1 194 ? -12.642 -1.300 -2.197 1.00 90.50 194 MET A CA 1
ATOM 1492 C C . MET A 1 194 ? -12.818 -2.780 -1.848 1.00 90.50 194 MET A C 1
ATOM 1494 O O . MET A 1 194 ? -12.906 -3.114 -0.667 1.00 90.50 194 MET A O 1
ATOM 1498 N N . ALA A 1 195 ? -12.809 -3.669 -2.842 1.00 92.56 195 ALA A N 1
ATOM 1499 C CA . ALA A 1 195 ? -12.848 -5.110 -2.616 1.00 92.56 195 ALA A CA 1
ATOM 1500 C C . ALA A 1 195 ? -11.655 -5.600 -1.789 1.00 92.56 195 ALA A C 1
ATOM 1502 O O . A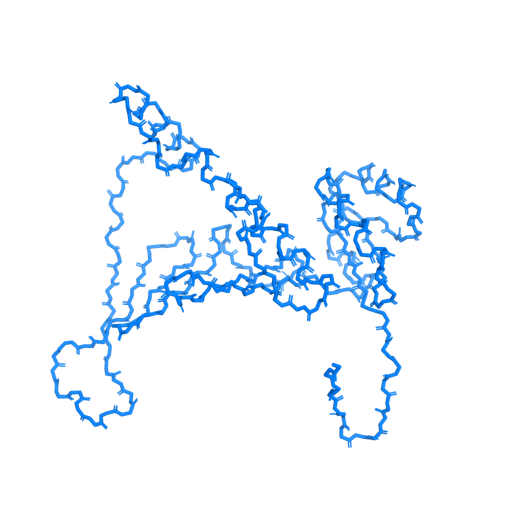LA A 1 195 ? -11.848 -6.368 -0.853 1.00 92.56 195 ALA A O 1
ATOM 1503 N N . MET A 1 196 ? -10.442 -5.111 -2.064 1.00 92.38 196 MET A N 1
ATOM 1504 C CA . MET A 1 196 ? -9.250 -5.438 -1.274 1.00 92.38 196 MET A CA 1
ATOM 1505 C C . MET A 1 196 ? -9.400 -5.023 0.195 1.00 92.38 196 MET A C 1
ATOM 1507 O O . MET A 1 196 ? -9.092 -5.813 1.085 1.00 92.38 196 MET A O 1
ATOM 1511 N N . VAL A 1 197 ? -9.919 -3.821 0.465 1.00 87.25 197 VAL A N 1
ATOM 1512 C CA . VAL A 1 197 ? -10.148 -3.333 1.837 1.00 87.25 197 VAL A CA 1
ATOM 1513 C C . VAL A 1 197 ? -11.207 -4.169 2.560 1.00 87.25 197 VAL A C 1
ATOM 1515 O O . VAL A 1 197 ? -10.985 -4.615 3.688 1.00 87.25 197 VAL A O 1
ATOM 1518 N N . LEU A 1 198 ? -12.355 -4.399 1.918 1.00 87.19 198 LEU A N 1
ATOM 1519 C CA . LEU A 1 198 ? -13.463 -5.163 2.500 1.00 87.19 198 LEU A CA 1
ATOM 1520 C C . LEU A 1 198 ? -13.101 -6.640 2.697 1.00 87.19 198 LEU A C 1
ATOM 1522 O O . LEU A 1 198 ? -13.421 -7.221 3.732 1.00 87.19 198 LEU A O 1
ATOM 1526 N N . GLY A 1 199 ? -12.378 -7.229 1.749 1.00 88.12 199 GLY A N 1
ATOM 1527 C CA . GLY A 1 199 ? -11.889 -8.594 1.856 1.00 88.12 199 GLY A CA 1
ATOM 1528 C C . GLY A 1 199 ? -10.807 -8.755 2.919 1.00 88.12 199 GLY A C 1
ATOM 1529 O O . GLY A 1 199 ? -10.827 -9.734 3.656 1.00 88.12 199 GLY A O 1
ATOM 1530 N N . ALA A 1 200 ? -9.901 -7.787 3.087 1.00 82.06 200 ALA A N 1
ATOM 1531 C CA . ALA A 1 200 ? -8.925 -7.821 4.178 1.00 82.06 200 ALA A CA 1
ATOM 1532 C C . ALA A 1 200 ? -9.611 -7.779 5.556 1.00 82.06 200 ALA A C 1
ATOM 1534 O O . ALA A 1 200 ? -9.256 -8.545 6.453 1.00 82.06 200 ALA A O 1
ATOM 1535 N N . LEU A 1 201 ? -10.638 -6.934 5.696 1.00 79.94 201 LEU A N 1
ATOM 1536 C CA . LEU A 1 201 ? -11.513 -6.878 6.869 1.00 79.94 201 LEU A CA 1
ATOM 1537 C C . LEU A 1 201 ? -12.182 -8.228 7.157 1.00 79.94 201 LEU A C 1
ATOM 1539 O O . LEU A 1 201 ? -12.147 -8.717 8.290 1.00 79.94 201 LEU A O 1
ATOM 1543 N N . GLU A 1 202 ? -12.791 -8.837 6.140 1.00 81.94 202 GLU A N 1
ATOM 1544 C CA . GLU A 1 202 ? -13.483 -10.119 6.281 1.00 81.94 202 GLU A CA 1
ATOM 1545 C C . GLU A 1 202 ? -12.515 -11.275 6.559 1.00 81.94 202 GLU A C 1
ATOM 1547 O O . GLU A 1 202 ? -12.766 -12.087 7.448 1.00 81.94 202 GLU A O 1
ATOM 1552 N N . SER A 1 203 ? -11.371 -11.308 5.878 1.00 81.19 203 SER A N 1
ATOM 1553 C CA . SER A 1 203 ? -10.288 -12.267 6.118 1.00 81.19 203 SER A CA 1
ATOM 1554 C C . SER A 1 203 ? -9.799 -12.200 7.562 1.00 81.19 203 SER A C 1
ATOM 1556 O O . SER A 1 203 ? -9.741 -13.224 8.247 1.00 81.19 203 SER A O 1
ATOM 1558 N N . ALA A 1 204 ? -9.544 -10.993 8.079 1.00 70.88 204 ALA A N 1
ATOM 1559 C CA . ALA A 1 204 ? -9.161 -10.799 9.474 1.00 70.88 204 ALA A CA 1
ATOM 1560 C C . ALA A 1 204 ? -10.254 -11.291 10.435 1.00 70.88 204 ALA A C 1
ATOM 1562 O O . ALA A 1 204 ? -9.955 -11.933 11.447 1.00 70.88 204 ALA A O 1
ATOM 1563 N N . LYS A 1 205 ? -11.529 -11.034 10.110 1.00 70.44 205 LYS A N 1
ATOM 1564 C CA . LYS A 1 205 ? -12.684 -11.486 10.897 1.00 70.44 205 LYS A CA 1
ATOM 1565 C C . LYS A 1 205 ? -12.798 -13.009 10.948 1.00 70.44 205 LYS A C 1
ATOM 1567 O O . LYS A 1 205 ? -12.985 -13.562 12.029 1.00 70.44 205 LYS A O 1
ATOM 1572 N N . LEU A 1 206 ? -12.701 -13.673 9.801 1.00 75.44 206 LEU A N 1
ATOM 1573 C CA . LEU A 1 206 ? -12.906 -15.117 9.677 1.00 75.44 206 LEU A CA 1
ATOM 1574 C C . LEU A 1 206 ? -11.639 -15.928 9.986 1.00 75.44 206 LEU A C 1
ATOM 1576 O O . LEU A 1 206 ? -11.728 -17.125 10.253 1.00 75.44 206 LEU A O 1
ATOM 1580 N N . GLY A 1 207 ? -10.464 -15.294 9.958 1.00 74.94 207 GLY A N 1
ATOM 1581 C CA . GLY A 1 207 ? -9.174 -15.960 10.130 1.00 74.94 207 GLY A CA 1
ATOM 1582 C C . GLY A 1 207 ? -8.824 -16.903 8.974 1.00 74.94 207 GLY A C 1
ATOM 1583 O O . GLY A 1 207 ? -8.138 -17.903 9.189 1.00 74.94 207 GLY A O 1
ATOM 1584 N N . GLN A 1 208 ? -9.322 -16.623 7.767 1.00 80.44 208 GLN A N 1
ATOM 1585 C CA . GLN A 1 208 ? -9.124 -17.445 6.571 1.00 80.44 208 GLN A CA 1
ATOM 1586 C C . GLN A 1 208 ? -9.070 -16.583 5.307 1.00 80.44 208 GLN A C 1
ATOM 1588 O O . GLN A 1 208 ? -9.535 -15.447 5.307 1.00 80.44 208 GLN A O 1
ATOM 1593 N N . LYS A 1 209 ? -8.553 -17.152 4.213 1.00 88.38 209 LYS A N 1
ATOM 1594 C CA . LYS A 1 209 ? -8.579 -16.510 2.894 1.00 88.38 209 LYS A CA 1
ATOM 1595 C C . LYS A 1 209 ? -10.019 -16.269 2.433 1.00 88.38 209 LYS A C 1
ATOM 1597 O O . LYS A 1 209 ? -10.882 -17.122 2.640 1.00 88.38 209 LYS A O 1
ATOM 1602 N N . VAL A 1 210 ? -10.240 -15.140 1.767 1.00 91.94 210 VAL A N 1
ATOM 1603 C CA . VAL A 1 210 ? -11.520 -14.780 1.143 1.00 91.94 210 VAL A CA 1
ATOM 1604 C C . VAL A 1 210 ? -11.308 -14.489 -0.337 1.00 91.94 210 VAL A C 1
ATOM 1606 O O . VAL A 1 210 ? -10.241 -14.017 -0.733 1.00 91.94 210 VAL A O 1
ATOM 1609 N N . ASP A 1 211 ? -12.315 -14.788 -1.152 1.00 95.12 211 ASP A N 1
ATOM 1610 C CA . ASP A 1 211 ? -12.299 -14.488 -2.581 1.00 95.12 211 ASP A CA 1
ATOM 1611 C C . ASP A 1 211 ? -12.742 -13.039 -2.806 1.00 95.12 211 ASP A C 1
ATOM 1613 O O . ASP A 1 211 ? -13.867 -12.666 -2.487 1.00 95.12 211 ASP A O 1
ATOM 1617 N N . LEU A 1 212 ? -11.856 -12.208 -3.357 1.00 92.94 212 LEU A N 1
ATOM 1618 C CA . LEU A 1 212 ? -12.163 -10.797 -3.589 1.00 92.94 212 LEU A CA 1
ATOM 1619 C C . LEU A 1 212 ? -13.153 -10.572 -4.736 1.00 92.94 212 LEU A C 1
ATOM 1621 O O . LEU A 1 212 ? -13.760 -9.504 -4.807 1.00 92.94 212 LEU A O 1
ATOM 1625 N N . THR A 1 213 ? -13.340 -11.545 -5.629 1.00 92.31 213 THR A N 1
ATOM 1626 C CA . THR A 1 213 ? -14.260 -11.402 -6.768 1.00 92.31 213 THR A CA 1
ATOM 1627 C C . THR A 1 213 ? -15.723 -11.330 -6.333 1.00 92.31 213 THR A C 1
ATOM 1629 O O . THR A 1 213 ? -16.563 -10.825 -7.068 1.00 92.31 213 THR A O 1
ATOM 1632 N N . THR A 1 214 ? -16.049 -11.734 -5.102 1.00 91.62 214 THR A N 1
ATOM 1633 C CA . THR A 1 214 ? -17.420 -11.663 -4.581 1.00 91.62 214 THR A CA 1
ATOM 1634 C C . THR A 1 214 ? -17.864 -10.246 -4.209 1.00 91.62 214 THR A C 1
ATOM 1636 O O . THR A 1 214 ? -19.047 -10.032 -3.949 1.00 91.62 214 THR A O 1
ATOM 1639 N N . TYR A 1 215 ? -16.946 -9.274 -4.158 1.00 87.25 215 TYR A N 1
ATOM 1640 C CA . TYR A 1 215 ? -17.245 -7.886 -3.773 1.00 87.25 215 TYR A CA 1
ATOM 1641 C C . TYR A 1 215 ? -17.512 -6.968 -4.968 1.00 87.25 215 TYR A C 1
ATOM 1643 O O . TYR A 1 215 ? -17.884 -5.809 -4.776 1.00 87.25 215 TYR A O 1
ATOM 1651 N N . TYR A 1 216 ? -17.308 -7.453 -6.192 1.00 82.12 216 TYR A N 1
ATOM 1652 C CA . TYR A 1 216 ? -17.546 -6.687 -7.407 1.00 82.12 216 TYR A CA 1
ATOM 1653 C C . TYR A 1 216 ? -18.025 -7.602 -8.530 1.00 82.12 216 TYR A C 1
ATOM 1655 O O . TYR A 1 216 ? -17.386 -8.597 -8.855 1.00 82.12 216 TYR A O 1
ATOM 1663 N N . SER A 1 217 ? -19.172 -7.248 -9.107 1.00 63.28 217 SER A N 1
ATOM 1664 C CA . SER A 1 217 ? -19.813 -7.949 -10.224 1.00 63.28 217 SER A CA 1
ATOM 1665 C C . SER A 1 217 ? -19.721 -7.143 -11.506 1.00 63.28 217 SER A C 1
ATOM 1667 O O . SER A 1 217 ? -20.063 -5.939 -11.421 1.00 63.28 217 SER A O 1
#